Protein 1XTM (pdb70)

Foldseek 3Di:
DQWALKWFKAWQVGDTFFIWTWHCDPDDAIKIWTKGAQADAQAFKFKWKAQAQDQDHNFRCVSPAGAALPPFAPFPPAPSDHGLGGFGTFGHHNRRIGTDMGGSNQADCDAPDSRHQAYQRHIKMWIANHHQCRHDPHRSPNHTTTMIIGRHD/DWALKWFKAFQVRDTFWIWTWDCDPDHAIKIWTKGAPADAQAWWFKWKAQALDADHRFRVVDDHGQALPPFAFFPPAPRDDRLTGFATFGHHNGRIGTDMTGSNQADCDPPDSSRCEDPRHIKMWIARHHACRYDPHTSPRHTTTMMIGGYD

Organism: Bacillus subtilis (strain 168) (NCBI:txid224308)

Radius of gyration: 32.2 Å; Cα contacts (8 Å, |Δi|>4): 875; chains: 2; bounding box: 36×89×56 Å

B-factor: mean 26.6, std 10.41, range [7.82, 61.58]

InterPro domains:
  IPR001424 Superoxide dismutase, copper/zinc binding domain [PF00080] (56-188)
  IPR001424 Superoxide dismutase, copper/zinc binding domain [cd00305] (47-191)
  IPR0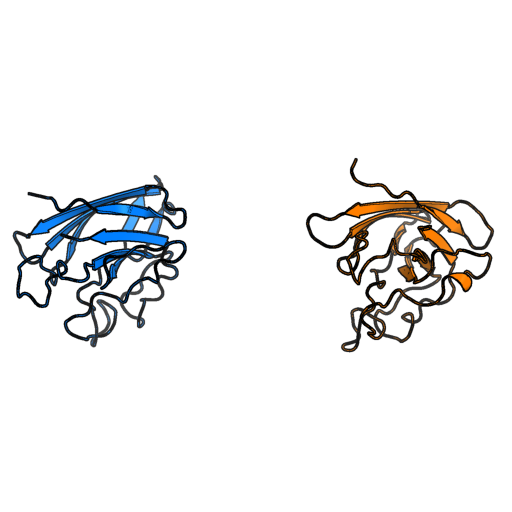24134 Superoxide dismutase (Cu/Zn) / superoxide dismutase copper chaperone [PTHR10003] (21-195)
  IPR036423 Superoxide dismutase-like, copper/zinc binding domain superfamily [G3DSA:2.60.40.200] (40-196)
  IPR036423 Superoxide dismutase-like, copper/zinc binding domain superfamily [SSF49329] (44-188)

Secondary structure (DSSP, 8-state):
--EEEEEEEETT--EEEEEEEEE-SSSSEEEEEEE-S--TT-EE-EEEESS----TTT--SS--B--TT---S-TT-TT---TTB-PPEEP-TTS-EEEEEEETT-B-STT-SSBSSSSS-EEEEEESS---S-STTTTT--SEEEEEEE--/---EEEEEEEETT--EEEEEEEEE-SSSSEEEEEEE-S--TT-EE-EEEESS----TTT-GGG-SB--TT-PBS-TT-TTB--TTB-PPEE--TTS-EEEEEEETT-B--TT-TTBSSSTT-EEEEEESS---SSSTTTTT--SEEEEEEE--

CATH classification: 2.60.40.200

Nearest PDB structures (foldseek):
  1xtm-assembly1_B  TM=1.007E+00  e=3.757E-33  Bacillus subtilis
  1xtl-assembly4_B  TM=9.986E-01  e=8.024E-29  Bacillus subtilis
  1s4i-assembly6_C  TM=9.996E-01  e=5.306E-27  Bacillus subtilis
  8imd-assembly1_B  TM=9.485E-01  e=3.158E-16  Paenibacillus lautus NBRC 15380
  7b4p-assembly1_AAA  TM=8.862E-01  e=4.287E-12  Bacteroidetes bacterium GWA2_30_7

Structure (mmCIF, N/CA/C/O backbone):
data_1XTM
#
_entry.id   1XTM
#
_cell.length_a   52.462
_cell.length_b   104.350
_cell.length_c   58.756
_cell.angle_alpha   90.00
_cell.angle_beta   90.00
_cell.angle_gamma   90.00
#
_symmetry.space_group_name_H-M   'P 21 21 2'
#
loop_
_entity.id
_entity.type
_entity.pdbx_description
1 polymer 'Hypothetical superoxide dismutase-like protein yojM'
2 non-polymer 'COPPER (II) ION'
3 non-polymer 'ZINC ION'
4 water water
#
loop_
_atom_site.group_PDB
_atom_site.id
_atom_site.type_symbol
_atom_site.label_atom_id
_atom_site.label_alt_id
_atom_site.label_comp_id
_atom_site.label_asym_id
_atom_site.label_entity_id
_atom_site.label_seq_id
_atom_site.pdbx_PDB_ins_code
_atom_site.Cartn_x
_atom_site.Cartn_y
_atom_site.Cartn_z
_atom_site.occupancy
_atom_site.B_iso_or_equiv
_atom_site.auth_seq_id
_atom_site.auth_comp_id
_atom_site.auth_asym_id
_atom_site.auth_atom_id
_atom_site.pdbx_PDB_model_num
ATOM 1 N N . SER A 1 18 ? 0.890 37.439 49.068 1.00 36.59 39 SER B N 1
ATOM 2 C CA . SER A 1 18 ? 2.312 37.711 48.687 1.00 35.61 39 SER B CA 1
ATOM 3 C C . SER A 1 18 ? 2.448 38.958 47.809 1.00 34.82 39 SER B C 1
ATOM 4 O O . SER A 1 18 ? 3.301 39.814 48.067 1.00 35.95 39 SER B O 1
ATOM 7 N N . ALA A 1 19 ? 1.604 39.054 46.780 1.00 33.08 40 ALA B N 1
ATOM 8 C CA . ALA A 1 19 ? 1.656 40.145 45.789 1.00 30.67 40 ALA B CA 1
ATOM 9 C C . ALA A 1 19 ? 2.493 39.797 44.553 1.00 28.39 40 ALA B C 1
ATOM 10 O O . ALA A 1 19 ? 2.342 40.457 43.533 1.00 27.75 40 ALA B O 1
ATOM 12 N N . PHE A 1 20 ? 3.366 38.785 44.650 1.00 26.06 41 PHE B N 1
ATOM 13 C CA . PHE A 1 20 ? 3.792 38.054 43.436 1.00 23.80 41 PHE B CA 1
ATOM 14 C C . PHE A 1 20 ? 2.660 37.122 43.054 1.00 22.87 41 PHE B C 1
ATOM 15 O O . PHE A 1 20 ? 2.048 36.467 43.920 1.00 23.64 41 PHE B O 1
ATOM 23 N N . GLY A 1 21 ? 2.368 37.095 41.763 1.00 21.94 42 GLY B N 1
ATOM 24 C CA . GLY A 1 21 ? 1.356 36.231 41.211 1.00 20.87 42 GLY B CA 1
ATOM 25 C C . GLY A 1 21 ? 1.667 35.917 39.761 1.00 19.56 42 GLY B C 1
ATOM 26 O O . GLY A 1 21 ? 2.841 35.952 39.319 1.00 18.92 42 GLY B O 1
ATOM 27 N N . HIS A 1 22 ? 0.613 35.607 39.022 1.00 19.09 43 HIS B N 1
ATOM 28 C CA . HIS A 1 22 ? 0.726 35.279 37.603 1.00 19.67 43 HIS B CA 1
ATOM 29 C C . HIS A 1 22 ? 1.784 34.189 37.338 1.00 19.03 43 HIS B C 1
ATOM 30 O O . HIS A 1 22 ? 2.655 34.353 36.484 1.00 19.32 43 HIS B O 1
ATOM 37 N N . HIS A 1 23 ? 1.697 33.104 38.116 1.00 18.75 44 HIS B N 1
ATOM 38 C CA . HIS A 1 23 ? 2.652 31.994 38.058 1.00 17.15 44 HIS B CA 1
ATOM 39 C C . HIS A 1 23 ? 2.736 31.416 36.642 1.00 16.74 44 HIS B C 1
ATOM 40 O O . HIS A 1 23 ? 1.712 31.207 35.971 1.00 17.37 44 HIS B O 1
ATOM 47 N N . VAL A 1 24 ? 3.949 31.200 36.219 1.00 15.00 45 VAL B N 1
ATOM 48 C CA . VAL A 1 24 ? 4.313 30.693 34.901 1.00 15.00 45 VAL B CA 1
ATOM 49 C C . VAL A 1 24 ? 5.274 29.515 35.015 1.00 15.00 45 VAL B C 1
ATOM 50 O O . VAL A 1 24 ? 6.320 29.725 35.598 1.00 12.54 45 VAL B O 1
ATOM 54 N N . GLN A 1 25 ? 4.842 28.369 34.618 1.00 12.62 46 GLN B N 1
ATOM 55 C CA . GLN A 1 25 ? 5.751 27.232 34.626 1.00 13.27 46 GLN B CA 1
ATOM 56 C C . GLN A 1 25 ? 6.795 27.275 33.469 1.00 11.37 46 GLN B C 1
ATOM 57 O O . GLN A 1 25 ? 6.456 27.475 32.274 1.00 12.27 46 GLN B O 1
ATOM 63 N N . LEU A 1 26 ? 8.050 26.973 33.818 1.00 12.24 47 LEU B N 1
ATOM 64 C CA . LEU A 1 26 ? 9.154 26.944 32.859 1.00 11.67 47 LEU B CA 1
ATOM 65 C C . LEU A 1 26 ? 9.389 25.533 32.344 1.00 13.13 47 LEU B C 1
ATOM 66 O O . LEU A 1 26 ? 9.405 24.639 33.125 1.00 13.85 47 LEU B O 1
ATOM 71 N N . VAL A 1 27 ? 9.610 25.381 31.050 1.00 12.84 48 VAL B N 1
ATOM 72 C CA . VAL A 1 27 ? 9.887 24.042 30.500 1.00 15.07 48 VAL B CA 1
ATOM 73 C C . VAL A 1 27 ? 11.075 24.098 29.524 1.00 14.34 48 VAL B C 1
ATOM 74 O O . VAL A 1 27 ? 11.264 25.087 28.841 1.00 13.67 48 VAL B O 1
ATOM 78 N N . ASN A 1 28 ? 11.897 23.043 29.505 1.00 13.62 49 ASN B N 1
ATOM 79 C CA . ASN A 1 28 ? 13.010 22.989 28.567 1.00 14.27 49 ASN B CA 1
ATOM 80 C C . ASN A 1 28 ? 12.635 22.383 27.182 1.00 14.13 49 ASN B C 1
ATOM 81 O O . ASN A 1 28 ? 11.457 22.090 26.950 1.00 15.64 49 ASN B O 1
ATOM 86 N N . ARG A 1 29 ? 13.608 22.209 26.279 1.00 14.06 50 ARG B N 1
ATOM 87 C CA . ARG A 1 29 ? 13.326 21.857 24.894 1.00 15.06 50 ARG B CA 1
ATOM 88 C C . ARG A 1 29 ? 12.807 20.389 24.855 1.00 16.68 50 ARG B C 1
ATOM 89 O O . ARG A 1 29 ? 12.139 19.980 23.898 1.00 17.54 50 ARG B O 1
ATOM 97 N N . GLU A 1 30 ? 13.144 19.655 25.909 1.00 18.88 51 GLU B N 1
ATOM 98 C CA . GLU A 1 30 ? 12.787 18.241 26.015 1.00 20.43 51 GLU B CA 1
ATOM 99 C C . GLU A 1 30 ? 11.432 18.039 26.682 1.00 21.04 51 GLU B C 1
ATOM 100 O O . GLU A 1 30 ? 10.972 16.895 26.809 1.00 21.37 51 GLU B O 1
ATOM 106 N N . GLY A 1 31 ? 10.801 19.139 27.120 1.00 19.66 52 GLY B N 1
ATOM 107 C CA . GLY A 1 31 ? 9.563 19.111 27.891 1.00 20.69 52 GLY B CA 1
ATOM 108 C C . GLY A 1 31 ? 9.650 18.877 29.395 1.00 19.99 52 GLY B C 1
ATOM 109 O O . GLY A 1 31 ? 8.630 18.643 30.054 1.00 22.19 52 GLY B O 1
ATOM 110 N N . LYS A 1 32 ? 10.850 18.910 29.950 1.00 20.25 53 LYS B N 1
ATOM 111 C CA . LYS A 1 32 ? 11.027 18.782 31.386 1.00 20.10 53 LYS B CA 1
ATOM 112 C C . LYS A 1 32 ? 10.595 20.089 32.077 1.00 19.81 53 LYS B C 1
ATOM 113 O O . LYS A 1 32 ? 10.973 21.177 31.643 1.00 19.62 53 LYS B O 1
ATOM 119 N N . ALA A 1 33 ? 9.823 19.963 33.148 1.00 19.16 54 ALA B N 1
ATOM 120 C CA . ALA A 1 33 ? 9.560 21.081 34.074 1.00 18.62 54 ALA B CA 1
ATOM 121 C C . ALA A 1 33 ? 10.831 21.531 34.835 1.00 18.42 54 ALA B C 1
ATOM 122 O O . ALA A 1 33 ? 11.492 20.745 35.540 1.00 17.45 54 ALA B O 1
ATOM 124 N N . VAL A 1 34 ? 11.187 22.814 34.697 1.00 17.20 55 VAL B N 1
ATOM 125 C CA . VAL A 1 34 ? 12.487 23.311 35.221 1.00 16.41 55 VAL B CA 1
ATOM 126 C C . VAL A 1 34 ? 12.389 24.603 36.061 1.00 15.32 55 VAL B C 1
ATOM 127 O O . VAL A 1 34 ? 13.351 25.376 36.113 1.00 15.34 55 VAL B O 1
ATOM 131 N N . GLY A 1 35 ? 11.231 24.810 36.700 1.00 14.15 56 GLY B N 1
ATOM 132 C CA . GLY A 1 35 ? 11.013 25.896 37.626 1.00 13.29 56 GLY B CA 1
ATOM 133 C C . GLY A 1 35 ? 9.851 26.795 37.198 1.00 12.73 56 GLY B C 1
ATOM 134 O O . GLY A 1 35 ? 8.991 26.360 36.384 1.00 13.79 56 GLY B O 1
ATOM 135 N N . PHE A 1 36 ? 9.889 28.049 37.669 1.00 12.54 57 PHE B N 1
ATOM 136 C CA . PHE A 1 36 ? 8.760 28.947 37.485 1.00 11.45 57 PHE B CA 1
ATOM 137 C C . PHE A 1 36 ? 9.214 30.367 37.503 1.00 11.09 57 PHE B C 1
ATOM 138 O O . PHE A 1 36 ? 10.319 30.700 37.949 1.00 12.46 57 PHE B O 1
ATOM 146 N N . ILE A 1 37 ? 8.278 31.186 37.062 1.00 10.52 58 ILE B N 1
ATOM 147 C CA . ILE A 1 37 ? 8.375 32.642 37.207 1.00 11.51 58 ILE B CA 1
ATOM 148 C C . ILE A 1 37 ? 7.099 33.149 37.924 1.00 12.05 58 ILE B C 1
ATOM 149 O O . ILE A 1 37 ? 6.000 32.611 37.709 1.00 13.81 58 ILE B O 1
ATOM 154 N N . GLU A 1 38 ? 7.230 34.170 38.786 1.00 12.78 59 GLU B N 1
ATOM 155 C CA . GLU A 1 38 ? 6.033 34.882 39.279 1.00 13.48 59 GLU B CA 1
ATOM 156 C C . GLU A 1 38 ? 6.306 36.348 39.121 1.00 13.91 59 GLU B C 1
ATOM 157 O O . GLU A 1 38 ? 7.463 36.707 39.005 1.00 14.27 59 GLU B O 1
ATOM 163 N N . ILE A 1 39 ? 5.252 37.163 39.120 1.00 15.81 60 ILE B N 1
ATOM 164 C CA . ILE A 1 39 ? 5.364 38.583 38.741 1.00 17.43 60 ILE B CA 1
ATOM 165 C C . ILE A 1 39 ? 4.670 39.523 39.725 1.00 18.91 60 ILE B C 1
ATOM 166 O O . ILE A 1 39 ? 3.562 39.242 40.185 1.00 19.47 60 ILE B O 1
ATOM 171 N N . LYS A 1 40 ? 5.325 40.640 40.004 1.00 20.48 61 LYS B N 1
ATOM 172 C CA . LYS A 1 40 ? 4.747 41.685 40.873 1.00 22.95 61 LYS B CA 1
ATOM 173 C C . LYS A 1 40 ? 4.670 43.053 40.195 1.00 24.81 61 LYS B C 1
ATOM 174 O O . LYS A 1 40 ? 5.588 43.452 39.470 1.00 22.89 61 LYS B O 1
ATOM 180 N N . GLU A 1 41 ? 3.554 43.750 40.421 1.00 27.17 62 GLU B N 1
ATOM 181 C CA . GLU A 1 41 ? 3.388 45.128 39.960 1.00 30.84 62 GLU B CA 1
ATOM 182 C C . GLU A 1 41 ? 4.183 46.026 40.900 1.00 32.60 62 GLU B C 1
ATOM 183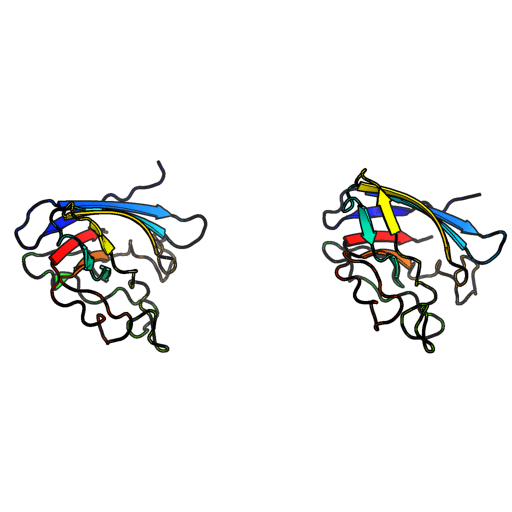 O O . GLU A 1 41 ? 3.812 46.200 42.069 1.00 33.55 62 GLU B O 1
ATOM 189 N N . SER A 1 42 ? 5.297 46.543 40.377 1.00 35.01 63 SER B N 1
ATOM 190 C CA . SER A 1 42 ? 6.356 47.203 41.147 1.00 37.22 63 SER B CA 1
ATOM 191 C C . SER A 1 42 ? 5.924 48.606 41.545 1.00 38.67 63 SER B C 1
ATOM 192 O O . SER A 1 42 ? 5.292 49.317 40.748 1.00 39.39 63 SER B O 1
ATOM 195 N N . ASP A 1 43 ? 6.265 49.002 42.771 1.00 40.03 64 ASP B N 1
ATOM 196 C CA . ASP A 1 43 ? 5.935 50.345 43.264 1.00 41.19 64 ASP B CA 1
ATOM 197 C C . ASP A 1 43 ? 7.180 51.086 43.764 1.00 41.11 64 ASP B C 1
ATOM 198 O O . ASP A 1 43 ? 7.308 51.314 44.971 1.00 41.76 64 ASP B O 1
ATOM 203 N N . ASP A 1 44 ? 8.083 51.503 42.872 1.00 40.80 65 ASP B N 1
ATOM 204 C CA . ASP A 1 44 ? 7.920 51.486 41.409 1.00 40.01 65 ASP B CA 1
ATOM 205 C C . ASP A 1 44 ? 9.281 51.214 40.734 1.00 38.66 65 ASP B C 1
ATOM 206 O O . ASP A 1 44 ? 10.290 51.095 41.436 1.00 39.18 65 ASP B O 1
ATOM 211 N N . GLU A 1 45 ? 9.339 51.059 39.404 1.00 36.56 66 GLU B N 1
ATOM 212 C CA . GLU A 1 45 ? 8.180 50.877 38.526 1.00 34.56 66 GLU B CA 1
ATOM 213 C C . GLU A 1 45 ? 8.414 49.705 37.552 1.00 32.07 66 GLU B C 1
ATOM 214 O O . GLU A 1 45 ? 9.457 49.034 37.599 1.00 31.70 66 GLU B O 1
ATOM 220 N N . GLY A 1 46 ? 7.455 49.508 36.653 1.00 29.43 67 GLY B N 1
ATOM 221 C CA . GLY A 1 46 ? 7.401 48.318 35.831 1.00 26.30 67 GLY B CA 1
ATOM 222 C C . GLY A 1 46 ? 7.048 47.132 36.710 1.00 24.14 67 GLY B C 1
ATOM 223 O O . GLY A 1 46 ? 6.281 47.257 37.680 1.00 23.93 67 GLY B O 1
ATOM 224 N N . LEU A 1 47 ? 7.643 45.983 36.387 1.00 20.69 68 LEU B N 1
ATOM 225 C CA . LEU A 1 47 ? 7.333 44.723 37.059 1.00 19.75 68 LEU B CA 1
ATOM 226 C C . LEU A 1 47 ? 8.578 44.128 37.688 1.00 19.55 68 LEU B C 1
ATOM 227 O O . LEU A 1 47 ? 9.676 44.258 37.138 1.00 19.19 68 LEU B O 1
ATOM 232 N N . ASP A 1 48 ? 8.408 43.457 38.823 1.00 17.79 69 ASP B N 1
ATOM 233 C CA . ASP A 1 48 ? 9.486 42.614 39.340 1.00 17.73 69 ASP B CA 1
ATOM 234 C C . ASP A 1 48 ? 9.217 41.158 38.985 1.00 16.49 69 ASP B C 1
ATOM 235 O O . ASP A 1 48 ? 8.098 40.688 39.168 1.00 17.08 69 ASP B O 1
ATOM 240 N N . ILE A 1 49 ? 10.263 40.475 38.505 1.00 16.56 70 ILE B N 1
ATOM 241 C CA . ILE A 1 49 ? 10.153 39.097 38.023 1.00 15.99 70 ILE B CA 1
ATOM 242 C C . ILE A 1 49 ? 10.942 38.188 38.984 1.00 15.76 70 ILE B C 1
ATOM 243 O O . ILE A 1 49 ? 12.152 38.333 39.170 1.00 15.39 70 ILE B O 1
ATOM 248 N N . HIS A 1 50 ? 10.227 37.291 39.642 1.00 14.55 71 HIS B N 1
ATOM 249 C CA . HIS A 1 50 ? 10.893 36.297 40.473 1.00 14.27 71 HIS B CA 1
ATOM 250 C C . HIS A 1 50 ? 11.108 35.055 39.614 1.00 14.02 71 HIS B C 1
ATOM 251 O O . HIS A 1 50 ? 10.130 34.449 39.161 1.00 14.86 71 HIS B O 1
ATOM 258 N N . ILE A 1 51 ? 12.378 34.696 39.360 1.00 14.22 72 ILE B N 1
ATOM 259 C CA . ILE A 1 51 ? 12.655 33.523 38.521 1.00 14.48 72 ILE B CA 1
ATOM 260 C C . ILE A 1 51 ? 13.394 32.498 39.351 1.00 13.20 72 ILE B C 1
ATOM 261 O O . ILE A 1 51 ? 14.436 32.788 39.950 1.00 14.16 72 ILE B O 1
ATOM 266 N N . SER A 1 52 ? 12.824 31.291 39.423 1.00 12.99 73 SER B N 1
ATOM 267 C CA . SER A 1 52 ? 13.503 30.233 40.161 1.00 14.33 73 SER B CA 1
ATOM 268 C C . SER A 1 52 ? 13.555 29.001 39.270 1.00 14.45 73 SER B C 1
ATOM 269 O O . SER A 1 52 ? 12.561 28.288 39.113 1.00 15.03 73 SER B O 1
ATOM 272 N N . ALA A 1 53 ? 14.718 28.774 38.667 1.00 15.34 74 ALA B N 1
ATOM 273 C CA . ALA A 1 53 ? 14.888 27.748 37.643 1.00 15.45 74 ALA B CA 1
ATOM 274 C C . ALA A 1 53 ? 16.009 26.836 38.057 1.00 16.53 74 ALA B C 1
ATOM 275 O O . ALA A 1 53 ? 16.791 27.160 38.955 1.00 15.61 74 ALA B O 1
ATOM 277 N N . ASN A 1 54 ? 16.069 25.730 37.336 1.00 16.60 75 ASN B N 1
ATOM 278 C CA . ASN A 1 54 ? 17.038 24.653 37.530 1.00 17.15 75 ASN B CA 1
ATOM 279 C C . ASN A 1 54 ? 17.433 23.985 36.213 1.00 17.35 75 ASN B C 1
ATOM 280 O O . ASN A 1 54 ? 16.906 24.300 35.132 1.00 16.18 75 ASN B O 1
ATOM 285 N N . SER A 1 55 ? 18.410 23.057 36.293 1.00 17.89 76 SER B N 1
ATOM 286 C CA . SER A 1 55 ? 18.849 22.307 35.108 1.00 18.58 76 SER B CA 1
ATOM 287 C C . SER A 1 55 ? 19.430 23.208 34.013 1.00 16.93 76 SER B C 1
ATOM 288 O O . SER A 1 55 ? 19.223 22.965 32.803 1.00 19.01 76 SER B O 1
ATOM 291 N N . LEU A 1 56 ? 20.091 24.279 34.467 1.00 17.01 77 LEU B N 1
ATOM 292 C CA . LEU A 1 56 ? 20.805 25.199 33.590 1.00 16.02 77 LEU B CA 1
ATOM 293 C C . LEU A 1 56 ? 22.299 25.031 33.729 1.00 16.75 77 LEU B C 1
ATOM 294 O O . LEU A 1 56 ? 22.779 24.383 34.671 1.00 18.66 77 LEU B O 1
ATOM 299 N N . ARG A 1 57 ? 23.010 25.627 32.773 1.00 15.87 78 ARG B N 1
ATOM 300 C CA . ARG A 1 57 ? 24.431 25.431 32.625 1.00 15.62 78 ARG B CA 1
ATOM 301 C C . ARG A 1 57 ? 25.164 26.105 33.774 1.00 16.13 78 ARG B C 1
ATOM 302 O O . ARG A 1 57 ? 25.159 27.363 33.877 1.00 14.32 78 ARG B O 1
ATOM 310 N N . PRO A 1 58 ? 25.795 25.318 34.653 1.00 16.36 79 PRO B N 1
ATOM 311 C CA . PRO A 1 58 ? 26.422 25.885 35.852 1.00 16.25 79 PRO B CA 1
ATOM 312 C C . PRO A 1 58 ? 27.454 26.994 35.540 1.00 17.76 79 PRO B C 1
ATOM 313 O O . PRO A 1 58 ? 28.290 26.833 34.653 1.00 18.39 79 PRO B O 1
ATOM 317 N N . GLY A 1 59 ? 27.337 28.107 36.249 1.00 18.80 80 GLY B N 1
ATOM 318 C CA . GLY A 1 59 ? 28.286 29.217 36.131 1.00 19.72 80 GLY B CA 1
ATOM 319 C C . GLY A 1 59 ? 28.186 30.038 34.852 1.00 19.61 80 GLY B C 1
ATOM 320 O O . GLY A 1 59 ? 29.036 30.910 34.623 1.00 21.63 80 GLY B O 1
ATOM 321 N N . ALA A 1 60 ? 27.190 29.753 34.004 1.00 18.42 81 ALA B N 1
ATOM 322 C CA . ALA A 1 60 ? 26.988 30.484 32.729 1.00 16.17 81 ALA B CA 1
ATOM 323 C C . ALA A 1 60 ? 26.220 31.802 32.963 1.00 15.55 81 ALA B C 1
ATOM 324 O O . ALA A 1 60 ? 25.441 31.890 33.921 1.00 15.21 81 ALA B O 1
ATOM 326 N N . SER A 1 61 ? 26.460 32.770 32.065 1.00 15.40 82 SER B N 1
ATOM 327 C CA . SER A 1 61 ? 25.581 33.927 31.859 1.00 14.46 82 SER B CA 1
ATOM 328 C C . SER A 1 61 ? 24.705 33.632 30.665 1.00 13.12 82 SER B C 1
ATOM 329 O O . SER A 1 61 ? 25.200 33.402 29.533 1.00 13.39 82 SER B O 1
ATOM 332 N N . LEU A 1 62 ? 23.393 33.660 30.907 1.00 12.18 83 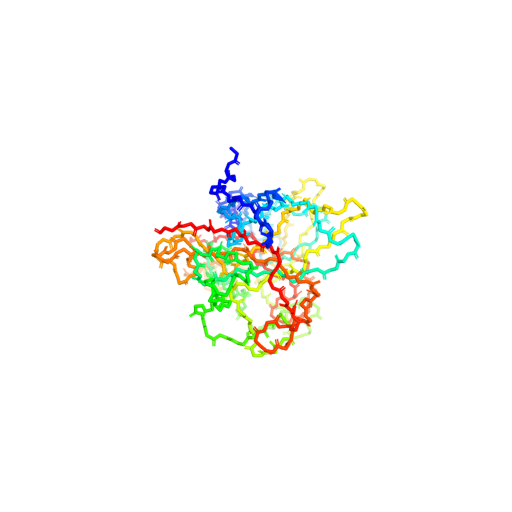LEU B N 1
ATOM 333 C CA . LEU A 1 62 ? 22.416 33.254 29.908 1.00 11.58 83 LEU B CA 1
ATOM 334 C C . LEU A 1 62 ? 21.438 34.363 29.520 1.00 9.16 83 LEU B C 1
ATOM 335 O O . LEU A 1 62 ? 20.831 35.002 30.382 1.00 10.80 83 LEU B O 1
ATOM 340 N N . GLY A 1 63 ? 21.263 34.524 28.214 1.00 10.26 84 GLY B N 1
ATOM 341 C CA . GLY A 1 63 ? 20.332 35.505 27.673 1.00 11.76 84 GLY B CA 1
ATOM 342 C C . GLY A 1 63 ? 18.921 35.257 28.168 1.00 11.61 84 GLY B C 1
ATOM 343 O O . GLY A 1 63 ? 18.452 34.110 28.278 1.00 10.33 84 GLY B O 1
ATOM 344 N N . PHE A 1 64 ? 18.198 36.338 28.408 1.00 11.15 85 PHE B N 1
ATOM 345 C CA . PHE A 1 64 ? 16.918 36.254 29.053 1.00 9.82 85 PHE B CA 1
ATOM 346 C C . PHE A 1 64 ? 16.046 37.410 28.577 1.00 9.85 85 PHE B C 1
ATOM 347 O O . PHE A 1 64 ? 16.400 38.582 28.787 1.00 11.38 85 PHE B O 1
ATOM 355 N N . HIS A 1 65 ? 14.916 37.073 27.963 1.00 8.88 86 HIS B N 1
ATOM 356 C CA . HIS A 1 65 ? 14.066 38.074 27.280 1.00 9.40 86 HIS B CA 1
ATOM 357 C C . HIS A 1 65 ? 12.623 37.737 27.390 1.00 9.20 86 HIS B C 1
ATOM 358 O O . HIS A 1 65 ? 12.238 36.520 27.371 1.00 10.04 86 HIS B O 1
ATOM 365 N N . ILE A 1 66 ? 11.796 38.779 27.411 1.00 9.20 87 ILE B N 1
ATOM 366 C CA . ILE A 1 66 ? 10.372 38.598 27.226 1.00 9.96 87 ILE B CA 1
ATOM 367 C C . ILE A 1 66 ? 10.091 38.688 25.735 1.00 11.58 87 ILE B C 1
ATOM 368 O O . ILE A 1 66 ? 10.438 39.690 25.051 1.00 12.87 87 ILE B O 1
ATOM 373 N N . HIS A 1 67 ? 9.495 37.617 25.211 1.00 11.22 88 HIS B N 1
ATOM 374 C CA . HIS A 1 67 ? 9.129 37.553 23.786 1.00 11.13 88 HIS B CA 1
ATOM 375 C C . HIS A 1 67 ? 7.625 37.888 23.594 1.00 11.55 88 HIS B C 1
ATOM 376 O O . HIS A 1 67 ? 6.821 37.809 24.539 1.00 12.07 88 HIS B O 1
ATOM 383 N N . GLU A 1 68 ? 7.248 38.167 22.347 1.00 12.19 89 GLU B N 1
ATOM 384 C CA . GLU A 1 68 ? 6.008 38.865 22.057 1.00 15.36 89 GLU B CA 1
ATOM 385 C C . GLU A 1 68 ? 4.719 38.044 22.175 1.00 15.63 89 GLU B C 1
ATOM 386 O O . GLU A 1 68 ? 3.623 38.606 22.207 1.00 17.07 89 GLU B O 1
ATOM 392 N N . LYS A 1 69 ? 4.843 36.714 22.243 1.00 16.24 90 LYS B N 1
ATOM 393 C CA . LYS A 1 69 ? 3.648 35.860 22.134 1.00 16.57 90 LYS B CA 1
ATOM 394 C C . LYS A 1 69 ? 3.795 34.735 23.130 1.00 14.60 90 LYS B C 1
ATOM 395 O O . LYS A 1 69 ? 4.859 34.094 23.176 1.00 14.53 90 LYS B O 1
ATOM 401 N N . GLY A 1 70 ? 2.713 34.523 23.893 1.00 15.96 91 GLY B N 1
ATOM 402 C CA . GLY A 1 70 ? 2.638 33.505 24.936 1.00 14.00 91 GLY B CA 1
ATOM 403 C C . GLY A 1 70 ? 2.459 32.121 24.345 1.00 14.17 91 GLY B C 1
ATOM 404 O O . GLY A 1 70 ? 1.355 31.560 24.403 1.00 15.33 91 GLY B O 1
ATOM 405 N N . SER A 1 71 ? 3.523 31.602 23.734 1.00 14.73 92 SER B N 1
ATOM 406 C CA . SER A 1 71 ? 3.460 30.308 23.030 1.00 13.49 92 SER B CA 1
ATOM 407 C C . SER A 1 71 ? 4.815 29.629 23.117 1.00 13.63 92 SER B C 1
ATOM 408 O O . SER A 1 71 ? 5.801 30.145 22.580 1.00 12.80 92 SER B O 1
ATOM 411 N N . CYS A 1 72 ? 4.851 28.447 23.742 1.00 12.62 93 CYS B N 1
ATOM 412 C CA . CYS A 1 72 ? 6.091 27.723 23.972 1.00 13.13 93 CYS B CA 1
ATOM 413 C C . CYS A 1 72 ? 6.045 26.313 23.389 1.00 15.04 93 CYS B C 1
ATOM 414 O O . CYS A 1 72 ? 5.919 25.325 24.154 1.00 15.63 93 CYS B O 1
ATOM 417 N N . VAL A 1 73 ? 6.146 26.245 22.069 1.00 14.64 94 VAL B N 1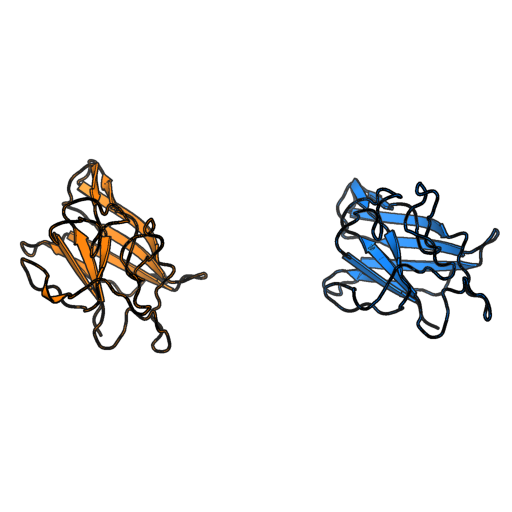
ATOM 418 C CA . VAL A 1 73 ? 6.091 24.954 21.345 1.00 16.29 94 VAL B CA 1
ATOM 419 C C . VAL A 1 73 ? 7.474 24.361 21.212 1.00 17.23 94 VAL B C 1
ATOM 420 O O . VAL A 1 73 ? 8.383 24.954 20.602 1.00 16.65 94 VAL B O 1
ATOM 424 N N . ARG A 1 74 ? 7.651 23.193 21.833 1.00 18.11 95 ARG B N 1
ATOM 425 C CA . ARG A 1 74 ? 8.925 22.456 21.790 1.00 19.33 95 ARG B CA 1
ATOM 426 C C . ARG A 1 74 ? 9.216 21.881 20.399 1.00 19.44 95 ARG B C 1
ATOM 427 O O . ARG A 1 74 ? 8.285 21.724 19.592 1.00 19.75 95 ARG B O 1
ATOM 435 N N . PRO A 1 75 ? 10.493 21.602 20.099 1.00 19.49 96 PRO B N 1
ATOM 436 C CA . PRO A 1 75 ? 11.634 21.909 20.966 1.00 18.92 96 PRO B CA 1
ATOM 437 C C . PRO A 1 75 ? 12.288 23.299 20.741 1.00 17.77 96 PRO B C 1
ATOM 438 O O . PRO A 1 75 ? 13.124 23.666 21.531 1.00 16.73 96 PRO B O 1
ATOM 442 N N . ASP A 1 76 ? 11.891 24.049 19.718 1.00 18.28 97 ASP B N 1
ATOM 443 C CA . ASP A 1 76 ? 12.643 25.246 19.268 1.00 17.95 97 ASP B CA 1
ATOM 444 C C . ASP A 1 76 ? 12.143 26.577 19.830 1.00 18.04 97 ASP B C 1
ATOM 445 O O . ASP A 1 76 ? 12.887 27.575 19.817 1.00 17.31 97 ASP B O 1
ATOM 450 N N . PHE A 1 77 ? 10.892 26.593 20.282 1.00 15.31 98 PHE B N 1
ATOM 451 C CA . PHE A 1 77 ? 10.240 27.822 20.789 1.00 14.78 98 PHE B CA 1
ATOM 452 C C . PHE A 1 77 ? 10.201 29.012 19.811 1.00 15.09 98 PHE B C 1
ATOM 453 O O . PHE A 1 77 ? 10.023 30.177 20.223 1.00 14.64 98 PHE B O 1
ATOM 461 N N . GLU A 1 78 ? 10.233 28.782 18.481 1.00 15.00 99 GLU B N 1
ATOM 462 C CA . GLU A 1 78 ? 10.145 29.922 17.578 1.00 15.00 99 GLU B CA 1
ATOM 463 C C . GLU A 1 78 ? 8.735 30.501 17.562 1.00 15.00 99 GLU B C 1
ATOM 464 O O . GLU A 1 78 ? 8.514 31.719 17.219 1.00 18.67 99 GLU B O 1
ATOM 470 N N . SER A 1 79 ? 7.754 29.762 18.038 1.00 17.75 100 SER B N 1
ATOM 471 C CA . SER A 1 79 ? 6.377 30.144 18.174 1.00 17.39 100 SER B CA 1
ATOM 472 C C . SER A 1 79 ? 6.038 31.303 19.089 1.00 16.70 100 SER B C 1
ATOM 473 O O . SER A 1 79 ? 5.042 32.011 18.881 1.00 17.98 100 SER B O 1
ATOM 476 N N . ALA A 1 80 ? 6.902 31.538 20.076 1.00 16.96 101 ALA B N 1
ATOM 477 C CA . ALA A 1 80 ? 7.098 32.851 20.675 1.00 15.95 101 ALA B CA 1
ATOM 478 C C . ALA A 1 80 ? 7.533 34.128 20.036 1.00 15.99 101 ALA B C 1
ATOM 479 O O . ALA A 1 80 ? 7.112 35.159 20.592 1.00 16.59 101 ALA B O 1
ATOM 481 N N . GLY A 1 81 ? 8.132 34.140 18.840 1.00 17.16 102 GLY B N 1
ATOM 482 C CA . GLY A 1 81 ? 7.968 35.251 17.856 1.00 16.20 102 GLY B CA 1
ATOM 483 C C . GLY A 1 81 ? 9.033 36.116 18.616 1.00 15.25 102 GLY B C 1
ATOM 484 O O . GLY A 1 81 ? 10.017 35.549 19.105 1.00 14.39 102 GLY B O 1
ATOM 485 N N . GLY A 1 82 ? 9.078 37.453 18.553 1.00 16.25 103 GLY B N 1
ATOM 486 C CA . GLY A 1 82 ? 10.329 38.171 18.340 1.00 15.86 103 GLY B CA 1
ATOM 487 C C . GLY A 1 82 ? 10.426 38.738 19.799 1.00 15.18 103 GLY B C 1
ATOM 488 O O . GLY A 1 82 ? 9.547 38.461 20.621 1.00 15.77 103 GLY B O 1
ATOM 489 N N . HIS A 1 83 ? 11.455 39.505 20.168 1.00 14.49 104 HIS B N 1
ATOM 490 C CA . HIS A 1 83 ? 11.495 40.155 21.493 1.00 14.74 104 HIS B CA 1
ATOM 491 C C . HIS A 1 83 ? 10.352 41.187 21.595 1.00 13.90 104 HIS B C 1
ATOM 492 O O . HIS A 1 83 ? 10.014 41.832 20.590 1.00 16.44 104 HIS B O 1
ATOM 499 N N . PHE A 1 84 ? 9.767 41.336 22.785 1.00 13.66 105 PHE B N 1
ATOM 500 C CA . PHE A 1 84 ? 8.619 42.227 23.004 1.00 13.63 105 PHE B CA 1
ATOM 501 C C . PHE A 1 84 ? 9.184 43.642 22.794 1.00 14.84 105 PHE B C 1
ATOM 502 O O . PHE A 1 84 ? 10.155 44.019 23.461 1.00 15.34 105 PHE B O 1
ATOM 510 N N . ASN A 1 85 ? 8.593 44.365 21.838 1.00 15.43 106 ASN B N 1
ATOM 511 C CA . ASN A 1 85 ? 9.178 45.641 21.319 1.00 16.06 106 ASN B CA 1
ATOM 512 C C . ASN A 1 85 ? 8.107 46.691 20.936 1.00 16.70 106 ASN B C 1
ATOM 513 O O . ASN A 1 85 ? 8.056 47.153 19.761 1.00 18.93 106 ASN B O 1
ATOM 518 N N . PRO A 1 86 ? 7.276 47.062 21.909 1.00 17.94 107 PRO B N 1
ATOM 519 C CA . PRO A 1 86 ? 6.138 47.958 21.665 1.00 18.55 107 PRO B CA 1
ATOM 520 C C . PRO A 1 86 ? 6.609 49.338 21.154 1.00 20.00 107 PRO B C 1
ATOM 521 O O . PRO A 1 86 ? 5.930 49.940 20.325 1.00 21.01 107 PRO B O 1
ATOM 525 N N . LEU A 1 87 ? 7.782 49.764 21.605 1.00 20.09 108 LEU B N 1
ATOM 526 C CA . LEU A 1 87 ? 8.357 51.073 21.232 1.00 20.88 108 LEU B CA 1
ATOM 527 C C . LEU A 1 87 ? 9.237 51.097 19.940 1.00 21.34 108 LEU B C 1
ATOM 528 O O . LEU A 1 87 ? 9.774 52.152 19.554 1.00 21.64 108 LEU B O 1
ATOM 533 N N . ASN A 1 88 ? 9.347 49.953 19.257 1.00 21.31 109 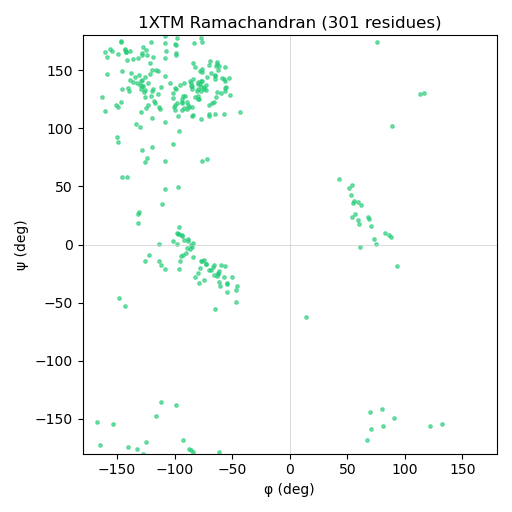ASN B N 1
ATOM 534 C CA . ASN A 1 88 ? 10.106 49.795 18.001 1.00 21.96 109 ASN B CA 1
ATOM 535 C C . ASN A 1 88 ? 11.575 50.258 18.060 1.00 21.82 109 ASN B C 1
ATOM 536 O O . ASN A 1 88 ? 12.028 51.058 17.210 1.00 21.95 109 ASN B O 1
ATOM 541 N N . LYS A 1 89 ? 12.313 49.765 19.068 1.00 20.70 110 LYS B N 1
ATOM 542 C CA . LYS A 1 89 ? 13.763 49.973 19.168 1.00 20.34 110 LYS B CA 1
ATOM 543 C C . LYS A 1 89 ? 14.574 48.752 18.671 1.00 20.00 110 LYS B C 1
ATOM 544 O O . LYS A 1 89 ? 13.991 47.701 18.326 1.00 19.49 110 LYS B O 1
ATOM 550 N N . GLU A 1 90 ? 15.898 48.922 18.590 1.00 17.68 111 GLU B N 1
ATOM 551 C CA . GLU A 1 90 ? 16.839 47.838 18.276 1.00 18.54 111 GLU B CA 1
ATOM 552 C C . GLU A 1 90 ? 17.141 47.080 19.552 1.00 16.15 111 GLU B C 1
ATOM 553 O O . GLU A 1 90 ? 16.710 47.481 20.642 1.00 16.45 111 GLU B O 1
ATOM 559 N N . HIS A 1 91 ? 17.872 45.969 19.433 1.00 17.71 112 HIS B N 1
ATOM 560 C CA . HIS A 1 91 ? 18.228 45.221 20.616 1.00 17.33 112 HIS B CA 1
ATOM 561 C C . HIS A 1 91 ? 19.380 45.837 21.433 1.00 16.34 112 HIS B C 1
ATOM 562 O O . HIS A 1 91 ? 20.358 46.310 20.871 1.00 18.10 112 HIS B O 1
ATOM 569 N N . GLY A 1 92 ? 19.277 45.782 22.762 1.00 16.72 113 GLY B N 1
ATOM 570 C CA . GLY A 1 92 ? 20.461 45.796 23.611 1.00 16.81 113 GLY B CA 1
ATOM 571 C C . GLY A 1 92 ? 20.679 47.023 24.494 1.00 17.32 113 GLY B C 1
ATOM 572 O O . GLY A 1 92 ? 20.627 48.163 24.004 1.00 18.09 113 GLY B O 1
ATOM 573 N N . PHE A 1 93 ? 20.930 46.783 25.782 1.00 18.19 114 PHE B N 1
ATOM 574 C CA . PHE A 1 93 ? 21.172 47.868 26.752 1.00 17.94 114 PHE B CA 1
ATOM 575 C C . PHE A 1 93 ? 22.338 48.753 26.336 1.00 18.62 114 PHE B C 1
ATOM 576 O O . PHE A 1 93 ? 22.336 49.934 26.707 1.00 20.23 114 PHE B O 1
ATOM 584 N N . ASN A 1 94 ? 23.296 48.200 25.597 1.00 18.52 115 ASN B N 1
ATOM 585 C CA . ASN A 1 94 ? 24.526 48.958 25.192 1.00 19.27 115 ASN B CA 1
ATOM 586 C C . ASN A 1 94 ? 24.512 49.491 23.742 1.00 19.74 115 ASN B C 1
ATOM 587 O O . ASN A 1 94 ? 25.496 50.082 23.267 1.00 20.15 115 ASN B O 1
ATOM 592 N N . ASN A 1 95 ? 23.393 49.276 23.054 1.00 18.79 116 ASN B N 1
ATOM 593 C CA . ASN A 1 95 ? 23.155 49.757 21.698 1.00 19.79 116 ASN B CA 1
ATOM 594 C C . ASN A 1 95 ? 22.483 51.114 21.832 1.00 19.36 116 ASN B C 1
ATOM 595 O O . ASN A 1 95 ? 21.414 51.210 22.387 1.00 19.58 116 ASN B O 1
ATOM 600 N N . PRO A 1 96 ? 23.115 52.190 21.352 1.00 20.66 117 PRO B N 1
ATOM 601 C CA . PRO A 1 96 ? 22.490 53.500 21.510 1.00 20.90 117 PRO B CA 1
ATOM 602 C C . PRO A 1 96 ? 21.134 53.598 20.810 1.00 21.54 117 PRO B C 1
ATOM 603 O O . PRO A 1 96 ? 20.312 54.428 21.222 1.00 22.10 117 PRO B O 1
ATOM 607 N N . MET A 1 97 ? 20.896 52.739 19.801 1.00 21.56 118 MET B N 1
ATOM 608 C CA . MET A 1 97 ? 19.582 52.584 19.144 1.00 22.50 118 MET B CA 1
ATOM 609 C C . MET A 1 97 ? 18.627 51.599 19.881 1.00 21.79 118 MET B C 1
ATOM 610 O O . MET A 1 97 ? 17.470 51.426 19.477 1.00 22.14 118 MET B O 1
ATOM 615 N N . GLY A 1 98 ? 19.118 50.995 20.964 1.00 21.52 119 GLY B N 1
ATOM 616 C CA . GLY A 1 98 ? 18.271 50.142 21.852 1.00 20.70 119 GLY B CA 1
ATOM 617 C C . GLY A 1 98 ? 17.332 50.857 22.822 1.00 20.19 119 GLY B C 1
ATOM 618 O O . GLY A 1 98 ? 17.306 52.087 22.896 1.00 20.62 119 GLY B O 1
ATOM 619 N N . HIS A 1 99 ? 16.529 50.113 23.585 1.00 19.14 120 HIS B N 1
ATOM 620 C CA . HIS A 1 99 ? 16.530 48.629 23.591 1.00 17.29 120 HIS B CA 1
ATOM 621 C C . HIS A 1 99 ? 15.097 48.145 23.655 1.00 16.11 120 HIS B C 1
ATOM 622 O O . HIS A 1 99 ? 14.180 48.882 23.955 1.00 16.34 120 HIS B O 1
ATOM 629 N N . HIS A 1 100 ? 14.895 46.869 23.385 1.00 13.66 121 HIS B N 1
ATOM 630 C CA . HIS A 1 100 ? 13.567 46.324 23.516 1.00 12.86 121 HIS B CA 1
ATOM 631 C C . HIS A 1 100 ? 13.045 46.336 24.932 1.00 11.58 121 HIS B C 1
ATOM 632 O O . HIS A 1 100 ? 13.782 46.056 25.881 1.00 12.87 121 HIS B O 1
ATOM 639 N N . ALA A 1 101 ? 11.752 46.610 25.024 1.00 13.19 122 ALA B N 1
ATOM 640 C CA . ALA A 1 101 ? 11.036 46.589 26.267 1.00 10.55 122 ALA B CA 1
ATOM 641 C C . ALA A 1 101 ? 11.221 45.202 26.977 1.00 11.90 122 ALA B C 1
ATOM 642 O O . ALA A 1 101 ? 11.337 45.109 28.213 1.00 12.97 122 ALA B O 1
ATOM 644 N N . GLY A 1 102 ? 11.340 44.196 26.140 1.00 11.28 123 GLY B N 1
ATOM 645 C CA . GLY A 1 102 ? 11.490 42.791 26.616 1.00 11.25 123 GLY B CA 1
ATOM 646 C C . GLY A 1 102 ? 12.925 42.403 26.968 1.00 13.37 123 GLY B C 1
ATOM 647 O O . GLY A 1 102 ? 13.193 41.234 27.366 1.00 12.93 123 GLY B O 1
ATOM 648 N N . ASP A 1 103 ? 13.877 43.334 26.851 1.00 10.52 124 ASP B N 1
ATOM 649 C CA . ASP A 1 103 ? 15.278 42.977 27.115 1.00 11.43 124 ASP B CA 1
ATOM 650 C C . ASP A 1 103 ? 15.513 42.959 28.589 1.00 12.76 124 ASP B C 1
ATOM 651 O O . ASP A 1 103 ? 15.237 43.959 29.264 1.00 15.19 124 ASP B O 1
ATOM 656 N N . LEU A 1 104 ? 16.027 41.832 29.094 1.00 12.10 125 LEU B N 1
ATOM 657 C CA . LEU A 1 104 ? 16.288 41.702 30.527 1.00 11.41 125 LEU B CA 1
ATOM 658 C C . LEU A 1 104 ? 17.764 41.336 30.771 1.00 11.63 125 LEU B C 1
ATOM 659 O O . LEU A 1 104 ? 18.419 40.922 29.822 1.00 11.51 125 LEU B O 1
ATOM 664 N N . PRO A 1 105 ? 18.301 41.500 31.990 1.00 11.26 126 PRO B N 1
ATOM 665 C CA . PRO A 1 105 ? 19.744 41.210 32.172 1.00 11.49 126 PRO B CA 1
ATOM 666 C C . PRO A 1 105 ? 19.936 39.704 32.069 1.00 11.77 126 PRO B C 1
ATOM 667 O O . PRO A 1 105 ? 18.977 38.962 32.349 1.00 12.84 126 PRO B O 1
ATOM 671 N N . ASN A 1 106 ? 21.138 39.282 31.692 1.00 12.67 127 ASN B N 1
ATOM 672 C CA . ASN A 1 106 ? 21.514 37.851 31.749 1.00 12.29 127 ASN B CA 1
ATOM 673 C C . ASN A 1 106 ? 21.258 37.253 33.131 1.00 13.79 127 ASN B C 1
ATOM 674 O O . ASN A 1 106 ? 21.462 37.932 34.159 1.00 12.86 127 ASN B O 1
ATOM 679 N N . LEU A 1 107 ? 20.811 35.979 33.129 1.00 13.32 128 LEU B N 1
ATOM 680 C CA . LEU A 1 107 ? 20.733 35.135 34.331 1.00 14.19 128 LEU B CA 1
ATOM 681 C C . LEU A 1 107 ? 22.134 34.556 34.627 1.00 14.38 128 LEU B C 1
ATOM 682 O O . LEU A 1 107 ? 22.788 34.070 33.715 1.00 16.17 128 LEU B O 1
ATOM 687 N N . GLU A 1 108 ? 22.579 34.637 35.876 1.00 15.01 129 GLU B N 1
ATOM 688 C CA . GLU A 1 108 ? 23.895 34.165 36.258 1.00 16.33 129 GLU B CA 1
ATOM 689 C C . GLU A 1 108 ? 23.674 32.889 37.076 1.00 17.42 129 GLU B C 1
ATOM 690 O O . GLU A 1 108 ? 23.276 32.959 38.245 1.00 18.07 129 GLU B O 1
ATOM 696 N N . VAL A 1 109 ? 23.959 31.749 36.452 1.00 16.49 130 VAL B N 1
ATOM 697 C CA . VAL A 1 109 ? 23.653 30.396 36.982 1.00 17.69 130 VAL B CA 1
ATOM 698 C C . VAL A 1 109 ? 24.699 29.942 38.028 1.00 18.69 130 VAL B C 1
ATOM 699 O O . VAL A 1 109 ? 25.899 30.149 37.835 1.00 18.26 130 VAL B O 1
ATOM 703 N N . GLY A 1 110 ? 24.239 29.324 39.118 1.00 20.08 131 GLY B N 1
ATOM 704 C CA . GLY A 1 110 ? 25.161 28.681 40.106 1.00 21.46 131 GLY B CA 1
ATOM 705 C C . GLY A 1 110 ? 25.772 27.333 39.729 1.00 22.46 131 GLY B C 1
ATOM 706 O O . GLY A 1 110 ? 25.452 26.770 38.693 1.00 22.59 131 GLY B O 1
ATOM 707 N N . ALA A 1 111 ? 26.686 26.817 40.578 1.00 23.97 132 ALA B N 1
ATOM 708 C CA . ALA A 1 111 ? 27.386 25.538 40.315 1.00 25.72 132 ALA B CA 1
ATOM 709 C C . ALA A 1 111 ? 26.375 24.421 40.422 1.00 26.73 132 ALA B C 1
ATOM 710 O O . ALA A 1 111 ? 26.576 23.292 39.916 1.00 28.23 132 ALA B O 1
ATOM 712 N N . ASP A 1 112 ? 25.330 24.812 41.157 1.00 27.40 133 ASP B N 1
ATOM 713 C CA . ASP A 1 112 ? 23.997 24.257 41.340 1.00 27.81 133 ASP B CA 1
ATOM 714 C C . ASP A 1 112 ? 23.281 23.859 40.037 1.00 26.11 133 ASP B C 1
ATOM 715 O O . ASP A 1 112 ? 22.546 22.861 39.979 1.00 27.15 133 ASP B O 1
ATOM 720 N N . GLY A 1 113 ? 23.460 24.678 39.002 1.00 24.07 134 GLY B N 1
ATOM 721 C CA . GLY A 1 113 ? 22.646 24.588 37.795 1.00 20.45 134 GLY B CA 1
ATOM 722 C C . GLY A 1 113 ? 21.357 25.414 37.951 1.00 19.01 134 GLY B C 1
ATOM 723 O O . GLY A 1 113 ? 20.474 25.353 37.083 1.00 17.40 134 GLY B O 1
ATOM 724 N N . LYS A 1 114 ? 21.302 26.173 39.045 1.00 18.27 135 LYS B N 1
ATOM 725 C CA . LYS A 1 114 ? 20.088 26.905 39.480 1.00 17.93 135 LYS B CA 1
ATOM 726 C C . LYS A 1 114 ? 20.253 28.408 39.432 1.00 18.33 135 LYS B C 1
ATOM 727 O O . LYS A 1 114 ? 21.363 28.926 39.583 1.00 19.10 135 LYS B O 1
ATOM 733 N N . VAL A 1 115 ? 19.128 29.084 39.182 1.00 17.54 136 VAL B N 1
ATOM 734 C CA . VAL A 1 115 ? 19.016 30.536 39.362 1.00 18.05 136 VAL B CA 1
ATOM 735 C C . VAL A 1 115 ? 17.783 30.756 40.218 1.00 17.40 136 VAL B C 1
ATOM 736 O O . VAL A 1 115 ? 16.767 30.093 40.009 1.00 16.17 136 VAL B O 1
ATOM 740 N N . ASP A 1 116 ? 17.888 31.645 41.200 1.00 16.10 137 ASP B N 1
ATOM 741 C CA . ASP A 1 116 ? 16.748 31.954 42.061 1.00 15.81 137 ASP B CA 1
ATOM 742 C C . ASP A 1 116 ? 16.858 33.387 42.530 1.00 16.33 137 ASP B C 1
ATOM 743 O O . ASP A 1 116 ? 17.501 33.674 43.552 1.00 15.12 137 ASP B O 1
ATOM 748 N N . VAL A 1 117 ? 16.223 34.289 41.773 1.00 16.53 138 VAL B N 1
ATOM 749 C CA . VAL A 1 117 ? 16.513 35.743 41.860 1.00 16.99 138 VAL B CA 1
ATOM 750 C C . VAL A 1 117 ? 15.270 36.554 41.551 1.00 16.44 138 VAL B C 1
ATOM 751 O O . VAL A 1 117 ? 14.305 36.032 40.970 1.00 15.42 138 VAL B O 1
ATOM 755 N N . ILE A 1 118 ? 15.297 37.837 41.917 1.00 16.30 139 ILE B N 1
ATOM 756 C CA . ILE A 1 118 ? 14.234 38.756 41.536 1.00 17.90 139 ILE B CA 1
ATOM 757 C C . ILE A 1 118 ? 14.865 39.902 40.779 1.00 18.67 139 ILE B C 1
ATOM 758 O O . ILE A 1 118 ? 15.758 40.592 41.304 1.00 18.99 139 ILE B O 1
ATOM 763 N N . MET A 1 119 ? 14.439 40.091 39.531 1.00 19.29 140 MET B N 1
ATOM 764 C CA . MET A 1 119 ? 15.008 41.164 38.713 1.00 20.48 140 MET B CA 1
ATOM 765 C C . MET A 1 119 ? 13.894 42.139 38.308 1.00 19.86 140 MET B C 1
ATOM 766 O O . MET A 1 119 ? 12.733 41.749 38.218 1.00 19.78 140 MET B O 1
ATOM 771 N N . ASN A 1 120 ? 14.235 43.418 38.119 1.00 19.58 141 ASN B N 1
ATOM 772 C CA . ASN A 1 120 ? 13.242 44.411 37.725 1.00 19.47 141 ASN B CA 1
ATOM 773 C C . ASN A 1 120 ? 13.169 44.537 36.200 1.00 18.34 141 ASN B C 1
ATOM 774 O O . ASN A 1 120 ? 14.223 44.523 35.532 1.00 19.21 141 ASN B O 1
ATOM 779 N N . ALA A 1 121 ? 11.951 44.661 35.664 1.00 17.09 142 ALA B N 1
ATOM 780 C CA . ALA A 1 121 ? 11.724 44.856 34.237 1.00 16.41 142 ALA B CA 1
ATOM 781 C C . ALA A 1 121 ? 10.998 46.195 34.136 1.00 17.09 142 ALA B C 1
ATOM 782 O O . ALA A 1 121 ? 9.781 46.240 34.117 1.00 15.90 142 ALA B O 1
ATOM 784 N N . PRO A 1 122 ? 11.755 47.283 34.128 1.00 17.84 143 PRO B N 1
ATOM 785 C CA . PRO A 1 122 ? 11.135 48.605 34.291 1.00 19.28 143 PRO B CA 1
ATOM 786 C C . PRO A 1 122 ? 10.225 49.023 33.134 1.00 19.04 143 PRO B C 1
ATOM 787 O O . PRO A 1 122 ? 9.332 49.881 33.338 1.00 20.00 143 PRO B O 1
ATOM 791 N N . ASP A 1 123 ? 10.418 48.249 31.682 1.00 15.00 144 ASP B N 1
ATOM 792 C CA . ASP A 1 123 ? 9.640 48.694 30.531 1.00 15.00 144 ASP B CA 1
ATOM 793 C C . ASP A 1 123 ? 8.557 47.680 30.179 1.00 15.00 144 ASP B C 1
ATOM 794 O O . ASP A 1 123 ? 8.275 47.456 29.000 1.00 16.15 144 ASP B O 1
ATOM 799 N N . THR A 1 124 ? 7.832 47.300 31.437 1.00 16.38 145 THR B N 1
ATOM 800 C CA . THR A 1 124 ? 6.686 46.390 31.305 1.00 15.74 145 THR B CA 1
ATOM 801 C C . THR A 1 124 ? 5.560 46.748 32.271 1.00 16.84 145 THR B C 1
ATOM 802 O O . THR A 1 124 ? 5.760 47.491 33.281 1.00 15.78 145 THR B O 1
ATOM 806 N N . SER A 1 125 ? 4.405 46.123 32.004 1.00 16.39 146 SER B N 1
ATOM 807 C CA . SER A 1 125 ? 3.162 46.381 32.688 1.00 18.28 146 SER B CA 1
ATOM 808 C C . SER A 1 125 ? 2.237 45.168 32.516 1.00 18.98 146 SER B C 1
ATOM 809 O O . SER A 1 125 ? 2.414 44.379 31.582 1.00 18.40 146 SER B O 1
ATOM 812 N N . LEU A 1 126 ? 1.237 45.076 33.384 1.00 20.07 147 LEU B N 1
ATOM 813 C CA . LEU A 1 126 ? 0.169 44.081 33.279 1.00 21.44 147 LEU B CA 1
ATOM 814 C C . LEU A 1 126 ? -1.172 44.772 32.991 1.00 22.46 147 LEU B C 1
ATOM 815 O O . LEU A 1 126 ? -2.212 44.104 32.878 1.00 21.63 147 LEU B O 1
ATOM 820 N N . LYS A 1 127 ? -1.123 46.106 32.883 1.00 22.58 148 LYS B N 1
ATOM 821 C CA . LYS A 1 127 ? -2.321 46.948 32.662 1.00 24.12 148 LYS B CA 1
ATOM 822 C C . LYS A 1 127 ? -2.797 46.970 31.194 1.00 23.49 148 LYS B C 1
ATOM 823 O O . LYS A 1 127 ? -2.022 47.226 30.275 1.00 22.59 148 LYS B O 1
ATOM 829 N N . LYS A 1 128 ? -4.086 46.690 30.984 1.00 24.02 149 LYS B N 1
ATOM 830 C CA . LYS A 1 128 ? -4.683 46.660 29.645 1.00 24.48 149 LYS B CA 1
ATOM 831 C C . LYS A 1 128 ? -4.452 47.968 28.886 1.00 24.00 149 LYS B C 1
ATOM 832 O O . LYS A 1 128 ? -4.262 47.970 27.668 1.00 24.92 149 LYS B O 1
ATOM 838 N N . GLY A 1 129 ? -4.439 49.063 29.638 1.00 24.05 150 GLY B N 1
ATOM 839 C CA . GLY A 1 129 ? -4.210 50.405 29.090 1.00 23.18 150 GLY B CA 1
ATOM 840 C C . GLY A 1 129 ? -2.788 50.726 28.644 1.00 23.21 150 GLY B C 1
ATOM 841 O O . GLY A 1 129 ? -2.578 51.663 27.862 1.00 23.26 150 GLY B O 1
ATOM 842 N N . SER A 1 130 ? -1.817 49.917 29.088 1.00 22.06 151 SER B N 1
ATOM 843 C CA . SER A 1 130 ? -0.399 50.205 28.842 1.00 20.29 151 SER B CA 1
ATOM 844 C C . SER A 1 130 ? 0.166 49.733 27.475 1.00 20.12 151 SER B C 1
ATOM 845 O O . SER A 1 130 ? -0.163 48.637 27.000 1.00 20.56 151 SER B O 1
ATOM 848 N N . LYS A 1 131 ? 1.053 50.539 26.871 1.00 18.28 152 LYS B N 1
ATOM 849 C CA . LYS A 1 131 ? 1.774 50.144 25.672 1.00 18.52 152 LYS B CA 1
ATOM 850 C C . LYS A 1 131 ? 2.703 48.977 26.023 1.00 16.78 152 LYS B C 1
ATOM 851 O O . LYS A 1 131 ? 3.067 48.165 25.161 1.00 19.34 152 LYS B O 1
ATOM 857 N N . LEU A 1 132 ? 3.069 48.944 27.289 1.00 15.74 153 LEU B N 1
ATOM 858 C CA . LEU A 1 132 ? 4.132 48.052 27.775 1.00 16.46 153 LEU B CA 1
ATOM 859 C C . LEU A 1 132 ? 3.503 46.767 28.337 1.00 16.88 153 LEU B C 1
ATOM 860 O O . LEU A 1 132 ? 4.134 46.009 29.103 1.00 16.50 153 LEU B O 1
ATOM 865 N N . ASN A 1 133 ? 2.231 46.554 28.014 1.00 16.24 154 ASN B N 1
ATOM 866 C CA . ASN A 1 133 ? 1.500 45.398 28.580 1.00 14.96 154 ASN B CA 1
ATOM 867 C C . ASN A 1 133 ? 1.941 44.005 28.055 1.00 14.54 154 ASN B C 1
ATOM 868 O O . ASN A 1 133 ? 1.893 43.736 26.840 1.00 15.57 154 ASN B O 1
ATOM 873 N N . ILE A 1 134 ? 2.397 43.174 28.981 1.00 15.22 155 ILE B N 1
ATOM 874 C CA . ILE A 1 134 ? 2.879 41.843 28.582 1.00 15.62 155 ILE B CA 1
ATOM 875 C C . ILE A 1 134 ? 1.744 40.848 28.757 1.00 18.10 155 ILE B C 1
ATOM 876 O O . ILE A 1 134 ? 1.829 39.727 28.239 1.00 17.32 155 ILE B O 1
ATOM 881 N N . LEU A 1 135 ? 0.702 41.278 29.471 1.00 19.00 156 LEU B N 1
ATOM 882 C CA . LEU A 1 135 ? -0.517 40.467 29.677 1.00 20.44 156 LEU B CA 1
ATOM 883 C C . LEU A 1 135 ? -1.600 40.893 28.661 1.00 21.45 156 LEU B C 1
ATOM 884 O O . LEU A 1 135 ? -2.741 41.170 29.032 1.00 22.99 156 LEU B O 1
ATOM 889 N N . ASP A 1 136 ? -1.209 40.972 27.393 1.00 22.41 157 ASP B N 1
ATOM 890 C CA . ASP A 1 136 ? -2.053 41.480 26.311 1.00 24.27 157 ASP B CA 1
ATOM 891 C C . ASP A 1 136 ? -2.807 40.313 25.643 1.00 25.27 157 ASP B C 1
ATOM 892 O O . ASP A 1 136 ? -2.783 39.178 26.171 1.00 25.35 157 ASP B O 1
ATOM 897 N N . GLU A 1 137 ? -3.427 40.571 24.487 1.00 25.96 158 GLU B N 1
ATOM 898 C CA . GLU A 1 137 ? -4.350 39.607 23.838 1.00 27.34 158 GLU B CA 1
ATOM 899 C C . GLU A 1 137 ? -3.640 38.305 23.488 1.00 26.84 158 GLU B C 1
ATOM 900 O O . GLU A 1 137 ? -4.214 37.215 23.627 1.00 26.98 158 GLU B O 1
ATOM 906 N N . ASP A 1 138 ? -2.393 38.428 23.102 1.00 15.00 159 ASP B N 1
ATOM 907 C CA . ASP A 1 138 ? -1.352 37.529 22.619 1.00 15.00 159 ASP B CA 1
ATOM 908 C C . ASP A 1 138 ? -0.704 36.773 23.774 1.00 15.00 159 ASP B C 1
ATOM 909 O O . ASP A 1 138 ? -0.010 35.714 23.478 1.00 20.30 159 ASP B O 1
ATOM 914 N N . GLY A 1 139 ? -0.604 37.403 24.908 1.00 18.81 160 GLY B N 1
ATOM 915 C CA . GLY A 1 139 ? 0.310 37.069 26.004 1.00 16.12 160 GLY B CA 1
ATOM 916 C C . GLY A 1 139 ? 1.794 37.284 25.664 1.00 15.38 160 GLY B C 1
ATOM 917 O O . GLY A 1 139 ? 2.135 37.832 24.614 1.00 16.33 160 GLY B O 1
ATOM 918 N N . SER A 1 140 ? 2.689 36.776 26.520 1.00 13.24 161 SER B N 1
ATOM 919 C CA . SER A 1 140 ? 4.131 36.897 26.281 1.00 12.93 161 SER B CA 1
ATOM 920 C C . SER A 1 140 ? 4.801 35.610 26.726 1.00 12.29 161 SER B C 1
ATOM 921 O O . SER A 1 140 ? 4.173 34.844 27.446 1.00 12.10 161 SER B O 1
ATOM 924 N N . ALA A 1 141 ? 6.061 35.413 26.326 1.00 11.45 162 ALA B N 1
ATOM 925 C CA . ALA A 1 141 ? 6.828 34.220 26.808 1.00 11.06 162 ALA B CA 1
ATOM 926 C C . ALA A 1 141 ? 8.161 34.669 27.406 1.00 10.91 162 ALA B C 1
ATOM 927 O O . ALA A 1 141 ? 8.841 35.516 26.829 1.00 13.72 162 ALA B O 1
ATOM 929 N N . PHE A 1 142 ? 8.538 34.103 28.543 1.00 9.84 163 PHE B N 1
ATOM 930 C CA . PHE A 1 142 ? 9.858 34.353 29.078 1.00 9.07 163 PHE B CA 1
ATOM 931 C C . PHE A 1 142 ? 10.787 33.279 28.518 1.00 9.96 163 PHE B C 1
ATOM 932 O O . PHE A 1 142 ? 10.468 32.081 28.634 1.00 10.76 163 PHE B O 1
ATOM 940 N N . ILE A 1 143 ? 11.899 33.666 27.921 1.00 8.66 164 ILE B N 1
ATOM 941 C CA . ILE A 1 143 ? 12.793 32.698 27.264 1.00 9.67 164 ILE B CA 1
ATOM 942 C C . ILE A 1 143 ? 14.215 32.844 27.777 1.00 10.48 164 ILE B C 1
ATOM 943 O O . ILE A 1 143 ? 14.755 33.951 27.824 1.00 11.93 164 ILE B O 1
ATOM 948 N N . ILE A 1 144 ? 14.810 31.711 28.142 1.00 9.54 165 ILE B N 1
ATOM 949 C CA . ILE A 1 144 ? 16.222 31.649 28.499 1.00 10.04 165 ILE B CA 1
ATOM 950 C C . ILE A 1 144 ? 16.939 31.024 27.295 1.00 11.29 165 ILE B C 1
ATOM 951 O O . ILE A 1 144 ? 16.436 30.048 26.690 1.00 10.59 165 ILE B O 1
ATOM 956 N N . HIS A 1 145 ? 18.105 31.571 26.970 1.00 10.12 166 HIS B N 1
ATOM 957 C CA . HIS A 1 145 ? 18.878 31.163 25.810 1.00 11.12 166 HIS B CA 1
ATOM 958 C C . HIS A 1 145 ? 20.152 30.384 26.209 1.00 9.85 166 HIS B C 1
ATOM 959 O O . 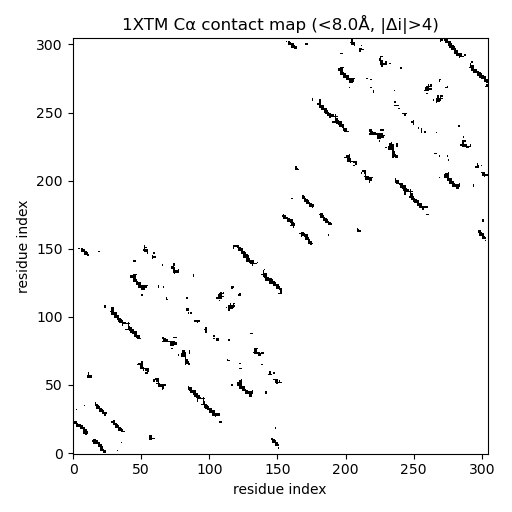HIS A 1 145 ? 20.589 30.358 27.390 1.00 10.74 166 HIS B O 1
ATOM 966 N N . GLU A 1 146 ? 20.815 29.876 25.173 1.00 12.54 167 GLU B N 1
ATOM 967 C CA . GLU A 1 146 ? 21.948 28.953 25.403 1.00 14.62 167 GLU B CA 1
ATOM 968 C C . GLU A 1 146 ? 23.247 29.671 25.824 1.00 13.86 167 GLU B C 1
ATOM 969 O O . GLU A 1 146 ? 24.110 29.108 26.476 1.00 14.87 167 GLU B O 1
ATOM 975 N N . GLN A 1 147 ? 23.321 30.966 25.532 1.00 15.18 168 GLN B N 1
ATOM 976 C CA . GLN A 1 147 ? 24.561 31.715 25.571 1.00 16.13 168 GLN B CA 1
ATOM 977 C C . GLN A 1 147 ? 24.196 33.093 26.099 1.00 14.73 168 GLN B C 1
ATOM 978 O O . GLN A 1 147 ? 22.993 33.432 26.159 1.00 13.27 168 GLN B O 1
ATOM 984 N N . ALA A 1 148 ? 25.219 33.879 26.448 1.00 13.38 169 ALA B N 1
ATOM 985 C CA . ALA A 1 148 ? 24.998 35.246 26.931 1.00 13.93 169 ALA B CA 1
ATOM 986 C C . ALA A 1 148 ? 24.476 36.169 25.856 1.00 13.46 169 ALA B C 1
ATOM 987 O O . ALA A 1 148 ? 24.809 36.043 24.653 1.00 14.85 169 ALA B O 1
ATOM 989 N N . ASP A 1 149 ? 23.657 37.118 26.309 1.00 14.11 170 ASP B N 1
ATOM 990 C CA . ASP A 1 149 ? 23.259 38.260 25.508 1.00 14.16 170 ASP B CA 1
ATOM 991 C C . ASP A 1 149 ? 24.419 39.307 25.614 1.00 14.15 170 ASP B C 1
ATOM 992 O O . ASP A 1 149 ? 24.847 39.643 26.724 1.00 14.39 170 ASP B O 1
ATOM 997 N N . ASP A 1 150 ? 24.925 39.766 24.469 1.00 15.43 171 ASP B N 1
ATOM 998 C CA . ASP A 1 150 ? 26.057 40.718 24.465 1.00 16.74 171 ASP B CA 1
ATOM 999 C C . ASP A 1 150 ? 25.568 42.152 24.606 1.00 17.11 171 ASP B C 1
ATOM 1000 O O . ASP A 1 150 ? 26.384 43.101 24.582 1.00 17.18 171 ASP B O 1
ATOM 1005 N N . TYR A 1 151 ? 24.248 42.310 24.702 1.00 16.14 172 TYR B N 1
ATOM 1006 C CA . TYR A 1 151 ? 23.614 43.605 24.995 1.00 17.69 172 TYR B CA 1
ATOM 1007 C C . TYR A 1 151 ? 23.792 44.603 23.842 1.00 18.38 172 TYR B C 1
ATOM 1008 O O . TYR A 1 151 ? 23.685 45.833 24.058 1.00 17.43 172 TYR B O 1
ATOM 1017 N N . LEU A 1 152 ? 24.019 44.102 22.625 1.00 19.67 173 LEU B N 1
ATOM 1018 C CA . LEU A 1 152 ? 24.411 44.990 21.525 1.00 21.03 173 LEU B CA 1
ATOM 1019 C C . LEU A 1 152 ? 23.941 44.586 20.123 1.00 21.67 173 LEU B C 1
ATOM 1020 O O . LEU A 1 152 ? 23.448 45.422 19.339 1.00 21.83 173 LEU B O 1
ATOM 1025 N N . THR A 1 153 ? 24.110 43.303 19.811 1.00 21.47 174 THR B N 1
ATOM 1026 C CA . THR A 1 153 ? 23.889 42.799 18.467 1.00 23.58 174 THR B CA 1
ATOM 1027 C C . THR A 1 153 ? 22.406 42.586 18.207 1.00 24.72 174 THR B C 1
ATOM 1028 O O . THR A 1 153 ? 21.690 42.031 19.039 1.00 24.62 174 THR B O 1
ATOM 1032 N N . ASN A 1 154 ? 21.945 43.048 17.051 1.00 26.55 175 ASN B N 1
ATOM 1033 C CA . ASN A 1 154 ? 20.612 42.713 16.581 1.00 27.85 175 ASN B CA 1
ATOM 1034 C C . ASN A 1 154 ? 20.518 41.297 16.032 1.00 28.38 175 ASN B C 1
ATOM 1035 O O . ASN A 1 154 ? 21.508 40.759 15.511 1.00 29.24 175 ASN B O 1
ATOM 1040 N N . PRO A 1 155 ? 19.325 40.702 16.131 1.00 28.57 176 PRO B N 1
ATOM 1041 C CA . PRO A 1 155 ? 18.214 41.257 16.915 1.00 27.95 176 PRO B CA 1
ATOM 1042 C C . PRO A 1 155 ? 18.055 40.655 18.336 1.00 26.68 176 PRO B C 1
ATOM 1043 O O . PRO A 1 155 ? 17.142 41.060 19.069 1.00 25.90 176 PRO B O 1
ATOM 1047 N N . SER A 1 156 ? 18.935 39.716 18.720 1.00 25.55 177 SER B N 1
ATOM 1048 C CA . SER A 1 156 ? 18.851 39.039 20.021 1.00 24.91 177 SER B CA 1
ATOM 1049 C C . SER A 1 156 ? 20.153 38.966 20.839 1.00 23.16 177 SER B C 1
ATOM 1050 O O . SER A 1 156 ? 20.269 38.153 21.752 1.00 23.85 177 SER B O 1
ATOM 1053 N N . GLY A 1 157 ? 21.137 39.819 20.522 1.00 21.84 178 GLY B N 1
ATOM 1054 C CA . GLY A 1 157 ? 22.375 39.870 21.281 1.00 19.85 178 GLY B CA 1
ATOM 1055 C C . GLY A 1 157 ? 23.262 38.648 21.132 1.00 18.90 178 GLY B C 1
ATOM 1056 O O . GLY A 1 157 ? 24.122 38.387 21.964 1.00 19.83 178 GLY B O 1
ATOM 1057 N N . ASN A 1 158 ? 23.076 37.906 20.040 1.00 20.01 179 ASN B N 1
ATOM 1058 C CA . ASN A 1 158 ? 23.877 36.726 19.807 1.00 20.72 179 ASN B CA 1
ATOM 1059 C C . ASN A 1 158 ? 23.700 35.729 20.968 1.00 20.08 179 ASN B C 1
ATOM 1060 O O . ASN A 1 158 ? 24.654 35.052 21.358 1.00 20.46 179 ASN B O 1
ATOM 1065 N N . SER A 1 159 ? 22.467 35.665 21.502 1.00 19.14 180 SER B N 1
ATOM 1066 C CA . SER A 1 159 ? 22.088 34.764 22.603 1.00 18.37 180 SER B CA 1
ATOM 1067 C C . SER A 1 159 ? 21.951 33.286 22.156 1.00 17.46 180 SER B C 1
ATOM 1068 O O . SER A 1 159 ? 21.891 32.399 22.991 1.00 16.87 180 SER B O 1
ATOM 1071 N N . GLY A 1 160 ? 21.913 33.033 20.851 1.00 16.12 181 GLY B N 1
ATOM 1072 C CA . GLY A 1 160 ? 21.759 31.652 20.360 1.00 15.69 181 GLY B CA 1
ATOM 1073 C C . GLY A 1 160 ? 20.385 31.056 20.592 1.00 13.98 181 GLY B C 1
ATOM 1074 O O . GLY A 1 160 ? 19.380 31.754 20.723 1.00 15.64 181 GLY B O 1
ATOM 1075 N N . ALA A 1 161 ? 20.357 29.720 20.582 1.00 13.93 182 ALA B N 1
ATOM 1076 C CA . ALA A 1 161 ? 19.143 28.967 20.712 1.00 13.66 182 ALA B CA 1
ATOM 1077 C C . ALA A 1 161 ? 18.305 29.267 21.961 1.00 13.11 182 ALA B C 1
ATOM 1078 O O . ALA A 1 161 ? 18.815 29.607 23.053 1.00 10.96 182 ALA B O 1
ATOM 1080 N N . ARG A 1 162 ? 17.000 29.035 21.796 1.00 14.45 183 ARG B N 1
ATOM 1081 C CA . ARG A 1 162 ? 16.029 29.172 22.866 1.00 13.70 183 ARG B CA 1
ATOM 1082 C C . ARG A 1 162 ? 16.004 27.859 23.661 1.00 14.80 183 ARG B C 1
ATOM 1083 O O . ARG A 1 162 ? 15.670 26.829 23.074 1.00 15.12 183 ARG B O 1
ATOM 1091 N N . ILE A 1 163 ? 16.346 27.882 24.954 1.00 12.07 184 ILE B N 1
ATOM 1092 C CA . ILE A 1 163 ? 16.419 26.595 25.729 1.00 13.50 184 ILE B CA 1
ATOM 1093 C C . ILE A 1 163 ? 15.389 26.313 26.856 1.00 12.86 184 ILE B C 1
ATOM 1094 O O . ILE A 1 163 ? 15.198 25.124 27.288 1.00 13.67 184 ILE B O 1
ATOM 1099 N N . VAL A 1 164 ? 14.709 27.374 27.322 1.00 11.49 185 VAL B N 1
ATOM 1100 C CA . VAL A 1 164 ? 13.709 27.263 28.367 1.00 10.73 185 VAL B CA 1
ATOM 1101 C C . VAL A 1 164 ? 12.650 28.298 28.039 1.00 10.15 185 VAL B C 1
ATOM 1102 O O . VAL A 1 164 ? 12.988 29.411 27.664 1.00 11.89 185 VAL B O 1
ATOM 1106 N N . CYS A 1 165 ? 11.394 27.901 28.108 1.00 9.01 186 CYS B N 1
ATOM 1107 C CA . CYS A 1 165 ? 10.296 28.801 27.708 1.00 10.23 186 CYS B CA 1
ATOM 1108 C C . CYS A 1 165 ? 9.167 28.720 28.744 1.00 11.88 186 CYS B C 1
ATOM 1109 O O . CYS A 1 165 ? 8.818 27.636 29.220 1.00 11.35 186 CYS B O 1
ATOM 1112 N N . GLY A 1 166 ? 8.557 29.852 29.090 1.00 9.93 187 GLY B N 1
ATOM 1113 C CA . GLY A 1 166 ? 7.320 29.785 29.857 1.00 12.59 187 GLY B CA 1
ATOM 1114 C C . GLY A 1 166 ? 6.367 30.844 29.343 1.00 13.28 187 GLY B C 1
ATOM 1115 O O . GLY A 1 166 ? 6.769 32.001 29.159 1.00 13.47 187 GLY B O 1
ATOM 1116 N N . ALA A 1 167 ? 5.108 30.465 29.147 1.00 12.71 188 ALA B N 1
ATOM 1117 C CA . ALA A 1 167 ? 4.093 31.385 28.580 1.00 13.56 188 ALA B CA 1
ATOM 1118 C C . ALA A 1 167 ? 3.153 31.995 29.572 1.00 13.83 188 ALA B C 1
ATOM 1119 O O . ALA A 1 167 ? 2.556 31.322 30.393 1.00 14.14 188 ALA B O 1
ATOM 1121 N N . LEU A 1 168 ? 3.019 33.316 29.474 1.00 12.69 189 LEU B N 1
ATOM 1122 C CA . LEU A 1 168 ? 1.998 34.046 30.196 1.00 14.93 189 LEU B CA 1
ATOM 1123 C C . LEU A 1 168 ? 0.882 34.216 29.185 1.00 15.41 189 LEU B C 1
ATOM 1124 O O . LEU A 1 168 ? 1.057 34.849 28.140 1.00 13.88 189 LEU B O 1
ATOM 1129 N N . LEU A 1 169 ? -0.239 33.533 29.397 1.00 16.59 190 LEU B N 1
ATOM 1130 C CA . LEU A 1 169 ? -1.300 33.598 28.409 1.00 17.99 190 LEU B CA 1
ATOM 1131 C C . LEU A 1 169 ? -2.168 34.831 28.635 1.00 20.00 190 LEU B C 1
ATOM 1132 O O . LEU A 1 169 ? -2.235 35.350 29.748 1.00 21.97 190 LEU B O 1
ATOM 1137 N N . GLY A 1 170 ? -2.833 35.274 27.579 1.00 22.31 191 GLY B N 1
ATOM 1138 C CA . GLY A 1 170 ? -4.231 35.720 27.743 1.00 25.60 191 GLY B CA 1
ATOM 1139 C C . GLY A 1 170 ? -4.685 37.050 27.205 1.00 26.97 191 GLY B C 1
ATOM 1140 O O . GLY A 1 170 ? -5.768 37.515 27.585 1.00 29.39 191 GLY B O 1
ATOM 1141 N N . ALA B 1 19 ? 8.363 98.555 72.887 1.00 34.50 40 ALA A N 1
ATOM 1142 C CA . ALA B 1 19 ? 7.964 97.138 73.123 1.00 34.09 40 ALA A CA 1
ATOM 1143 C C . ALA B 1 19 ? 7.941 96.367 71.803 1.00 33.61 40 ALA A C 1
ATOM 1144 O O . ALA B 1 19 ? 7.769 96.967 70.736 1.00 33.97 40 ALA A O 1
ATOM 1146 N N . PHE B 1 20 ? 8.136 95.050 71.865 1.00 32.87 41 PHE A N 1
ATOM 1147 C CA . PHE B 1 20 ? 8.065 94.219 70.655 1.00 31.36 41 PHE A CA 1
ATOM 1148 C C . PHE B 1 20 ? 6.624 94.009 70.260 1.00 31.42 41 PHE A C 1
ATOM 1149 O O . PHE B 1 20 ? 5.735 93.995 71.119 1.00 31.20 41 PHE A O 1
ATOM 1157 N N . GLY B 1 21 ? 6.398 93.874 68.957 1.00 31.11 42 GLY A N 1
ATOM 1158 C CA . GLY B 1 21 ? 5.071 93.663 68.404 1.00 31.06 42 GLY A CA 1
ATOM 1159 C C . GLY B 1 21 ? 5.132 93.243 66.945 1.00 31.65 42 GLY A C 1
ATOM 1160 O O . GLY B 1 21 ? 6.129 92.644 66.498 1.00 31.18 42 GLY A O 1
ATOM 1161 N N . HIS B 1 22 ? 4.067 93.563 66.208 1.00 31.63 43 HIS A N 1
ATOM 1162 C CA . HIS B 1 22 ? 3.860 93.068 64.840 1.00 31.89 43 HIS A CA 1
ATOM 1163 C C . HIS B 1 22 ? 4.201 91.579 64.712 1.00 31.76 43 HIS A C 1
ATOM 1164 O O . HIS B 1 22 ? 5.046 91.203 63.895 1.00 32.04 43 HIS A O 1
ATOM 1171 N N . HIS B 1 23 ? 3.553 90.750 65.538 1.00 31.17 44 HIS A N 1
ATOM 1172 C CA . HIS B 1 23 ? 3.758 89.288 65.549 1.00 30.73 44 HIS A CA 1
ATOM 1173 C C . HIS B 1 23 ? 3.610 88.705 64.155 1.00 30.37 44 HIS A C 1
ATOM 1174 O O . HIS B 1 23 ? 2.626 88.981 63.445 1.00 30.80 44 HIS A O 1
ATOM 1181 N N . VAL B 1 24 ? 4.621 87.931 63.758 1.00 29.22 45 VAL A N 1
ATOM 1182 C CA . VAL B 1 24 ? 4.614 87.185 62.508 1.00 28.46 45 VAL A CA 1
ATOM 1183 C C . VAL B 1 24 ? 4.767 85.682 62.807 1.00 27.33 45 VAL A C 1
ATOM 1184 O O . VAL B 1 24 ? 5.704 85.279 63.512 1.00 27.30 45 VAL A O 1
ATOM 1188 N N . GLN B 1 25 ? 3.879 84.846 62.289 1.00 26.85 46 GLN A N 1
ATOM 1189 C CA . GLN B 1 25 ? 4.082 83.396 62.459 1.00 26.60 46 GLN A CA 1
ATOM 1190 C C . GLN B 1 25 ? 4.969 82.835 61.356 1.00 27.09 46 GLN A C 1
ATOM 1191 O O . GLN B 1 25 ? 4.832 83.214 60.166 1.00 26.89 46 GLN A O 1
ATOM 1197 N N . LEU B 1 26 ? 5.849 81.910 61.756 1.00 26.09 47 LEU A N 1
ATOM 1198 C CA . LEU B 1 26 ? 6.780 81.251 60.839 1.00 26.77 47 LEU A CA 1
ATOM 1199 C C . LEU B 1 26 ? 6.249 79.890 60.421 1.00 26.44 47 LEU A C 1
ATOM 1200 O O . LEU B 1 26 ? 5.754 79.118 61.244 1.00 26.68 47 LEU A O 1
ATOM 1205 N N . VAL B 1 27 ? 6.323 79.622 59.117 1.00 27.55 48 VAL A N 1
ATOM 1206 C CA . VAL B 1 27 ? 5.925 78.325 58.552 1.00 28.81 48 VAL A CA 1
ATOM 1207 C C . VAL B 1 27 ? 7.027 77.735 57.655 1.00 28.47 48 VAL A C 1
ATOM 1208 O O . VAL B 1 27 ? 7.721 78.483 56.945 1.00 28.45 48 VAL A O 1
ATOM 1212 N N . ASN B 1 28 ? 7.191 76.415 57.732 1.00 28.32 49 ASN A N 1
ATOM 1213 C CA . ASN B 1 28 ? 8.141 75.676 56.888 1.00 29.69 49 ASN A CA 1
ATOM 1214 C C . ASN B 1 28 ? 7.534 75.289 55.520 1.00 30.80 49 ASN A C 1
ATOM 1215 O O . ASN B 1 28 ? 6.396 75.648 55.234 1.00 29.90 49 ASN A O 1
ATOM 1220 N N . ARG B 1 29 ? 8.294 74.554 54.700 1.00 32.52 50 ARG A N 1
ATOM 1221 C CA . ARG B 1 29 ? 7.842 74.085 53.370 1.00 34.07 50 ARG A CA 1
ATOM 1222 C C . ARG B 1 29 ? 6.410 73.491 53.384 1.00 34.14 50 ARG A C 1
ATOM 1223 O O . ARG B 1 29 ? 5.638 73.669 52.430 1.00 34.79 50 ARG A O 1
ATOM 1231 N N . GLU B 1 30 ? 6.061 72.808 54.477 1.00 34.41 51 GLU A N 1
ATOM 1232 C CA . GLU B 1 30 ? 4.769 72.105 54.597 1.00 34.40 51 GLU A CA 1
ATOM 1233 C C . GLU B 1 30 ? 3.674 72.887 55.313 1.00 33.77 51 GLU A C 1
ATOM 1234 O O . GLU B 1 30 ? 2.613 72.335 55.625 1.00 33.89 51 GLU A O 1
ATOM 1240 N N . GLY B 1 31 ? 3.928 74.162 55.580 1.00 32.90 52 GLY A N 1
ATOM 1241 C CA . GLY B 1 31 ? 2.955 75.009 56.253 1.00 31.82 52 GLY A CA 1
ATOM 1242 C C . GLY B 1 31 ? 2.767 74.660 57.723 1.00 31.42 52 GLY A C 1
ATOM 1243 O O . GLY B 1 31 ? 1.778 75.072 58.338 1.00 31.24 52 GLY A O 1
ATOM 1244 N N . LYS B 1 32 ? 3.707 73.897 58.293 1.00 30.26 53 LYS A N 1
ATOM 1245 C CA . LYS B 1 32 ? 3.705 73.657 59.738 1.00 29.17 53 LYS A CA 1
ATOM 1246 C C . LYS B 1 32 ? 4.273 74.883 60.444 1.00 28.47 53 LYS A C 1
ATOM 1247 O O . LYS B 1 32 ? 5.261 75.456 59.982 1.00 27.88 53 LYS A O 1
ATOM 1253 N N . ALA B 1 33 ? 3.639 75.270 61.554 1.00 27.37 54 ALA A N 1
ATOM 1254 C CA . ALA B 1 33 ? 4.169 76.306 62.436 1.00 26.06 54 ALA A CA 1
ATOM 1255 C C . ALA B 1 33 ? 5.497 75.822 63.047 1.00 25.49 54 ALA A C 1
ATOM 1256 O O . ALA B 1 33 ? 5.587 74.708 63.602 1.00 24.56 54 ALA A O 1
ATOM 1258 N N . VAL B 1 34 ? 6.519 76.656 62.894 1.00 24.93 55 VAL A N 1
ATOM 1259 C CA . VAL B 1 34 ? 7.827 76.376 63.464 1.00 25.07 55 VAL A CA 1
ATOM 1260 C C . VAL B 1 34 ? 8.403 77.568 64.226 1.00 24.80 55 VAL A C 1
ATOM 1261 O O . VAL B 1 34 ? 9.621 77.679 64.355 1.00 24.87 55 VAL A O 1
ATOM 1265 N N . GLY B 1 35 ? 7.531 78.446 64.737 1.00 24.56 56 GLY A N 1
ATOM 1266 C CA . GLY B 1 35 ? 7.956 79.557 65.594 1.00 23.19 56 GLY A CA 1
ATOM 1267 C C . GLY B 1 35 ? 7.356 80.897 65.200 1.00 23.22 56 GLY A C 1
ATOM 1268 O O . GLY B 1 35 ? 6.289 80.936 64.575 1.00 23.63 56 GLY A O 1
ATOM 1269 N N . PHE B 1 36 ? 8.039 81.993 65.531 1.00 22.49 57 PHE A N 1
ATOM 1270 C CA . PHE B 1 36 ? 7.501 83.311 65.308 1.00 23.21 57 PHE A CA 1
ATOM 1271 C C . PHE B 1 36 ? 8.596 84.355 65.202 1.00 23.68 57 PHE A C 1
ATOM 1272 O O . PHE B 1 36 ? 9.750 84.079 65.536 1.00 24.07 57 PHE A O 1
ATOM 1280 N N . ILE B 1 37 ? 8.211 85.545 64.755 1.00 24.16 58 ILE A N 1
ATOM 1281 C CA . ILE B 1 37 ? 9.029 86.752 64.785 1.00 25.71 58 ILE A CA 1
ATOM 1282 C C . ILE B 1 37 ? 8.213 87.898 65.378 1.00 26.79 58 ILE A C 1
ATOM 1283 O O . ILE B 1 37 ? 6.993 87.947 65.167 1.00 28.10 58 ILE A O 1
ATOM 1288 N N . GLU B 1 38 ? 8.873 88.801 66.115 1.00 27.24 59 GLU A N 1
ATOM 1289 C CA . GLU B 1 38 ? 8.280 90.097 66.523 1.00 27.68 59 GLU A CA 1
ATOM 1290 C C . GLU B 1 38 ? 9.281 91.230 66.334 1.00 28.25 59 GLU A C 1
ATOM 1291 O O . GLU B 1 38 ? 10.489 90.984 66.275 1.00 27.47 59 GLU A O 1
ATOM 1297 N N . ILE B 1 39 ? 8.787 92.470 66.259 1.00 28.65 60 ILE A N 1
ATOM 1298 C CA . ILE B 1 39 ? 9.601 93.636 65.857 1.00 30.25 60 ILE A CA 1
ATOM 1299 C C . ILE B 1 39 ? 9.520 94.826 66.804 1.00 31.38 60 ILE A C 1
ATOM 1300 O O . ILE B 1 39 ? 8.444 95.178 67.272 1.00 30.88 60 ILE A O 1
ATOM 1305 N N . LYS B 1 40 ? 10.660 95.472 67.021 1.00 33.30 61 LYS A N 1
ATOM 1306 C CA . LYS B 1 40 ? 10.757 96.652 67.865 1.00 35.70 61 LYS A CA 1
ATOM 1307 C C . LYS B 1 40 ? 11.414 97.794 67.090 1.00 37.39 61 LYS A C 1
ATOM 1308 O O . LYS B 1 40 ? 12.503 97.624 66.519 1.00 37.14 61 LYS A O 1
ATOM 1314 N N . GLU B 1 41 ? 10.746 98.951 67.056 1.00 39.65 62 GLU A N 1
ATOM 1315 C CA . GLU B 1 41 ? 11.337 100.163 66.481 1.00 41.96 62 GLU A CA 1
ATOM 1316 C C . GLU B 1 41 ? 12.446 100.619 67.411 1.00 43.39 62 GLU A C 1
ATOM 1317 O O . GLU B 1 41 ? 12.197 101.062 68.541 1.00 43.92 62 GLU A O 1
ATOM 1323 N N . SER B 1 42 ? 13.676 100.479 66.926 1.00 44.93 63 SER A N 1
ATOM 1324 C CA . SER B 1 42 ? 14.835 100.351 67.800 1.00 46.54 63 SER A CA 1
ATOM 1325 C C . SER B 1 42 ? 15.369 101.619 68.456 1.00 47.53 63 SER A C 1
ATOM 1326 O O . SER B 1 42 ? 15.538 102.665 67.816 1.00 47.62 63 SER A O 1
ATOM 1329 N N . ASP B 1 43 ? 15.594 101.501 69.763 1.00 48.77 64 ASP A N 1
ATOM 1330 C CA . ASP B 1 43 ? 16.606 102.294 70.436 1.00 49.88 64 ASP A CA 1
ATOM 1331 C C . ASP B 1 43 ? 17.812 101.345 70.473 1.00 50.21 64 ASP A C 1
ATOM 1332 O O . ASP B 1 43 ? 17.861 100.472 71.342 1.00 50.49 64 ASP A O 1
ATOM 1337 N N . ASP B 1 44 ? 18.771 101.455 69.543 1.00 50.36 65 ASP A N 1
ATOM 1338 C CA . ASP B 1 44 ? 18.845 102.449 68.459 1.00 50.35 65 ASP A CA 1
ATOM 1339 C C . ASP B 1 44 ? 19.773 101.899 67.359 1.00 49.70 65 ASP A C 1
ATOM 1340 O O . ASP B 1 44 ? 20.707 101.155 67.679 1.00 50.03 65 ASP A O 1
ATOM 1345 N N . GLU B 1 45 ? 19.530 102.189 66.076 1.00 48.78 66 GLU A N 1
ATOM 1346 C CA . GLU B 1 45 ? 18.252 102.645 65.530 1.00 47.78 66 GLU A CA 1
ATOM 1347 C C . GLU B 1 45 ? 17.907 101.647 64.405 1.00 46.32 66 GLU A C 1
ATOM 1348 O O . GLU B 1 45 ? 18.589 100.622 64.269 1.00 46.38 66 GLU A O 1
ATOM 1354 N N . GLY B 1 46 ? 16.884 101.931 63.59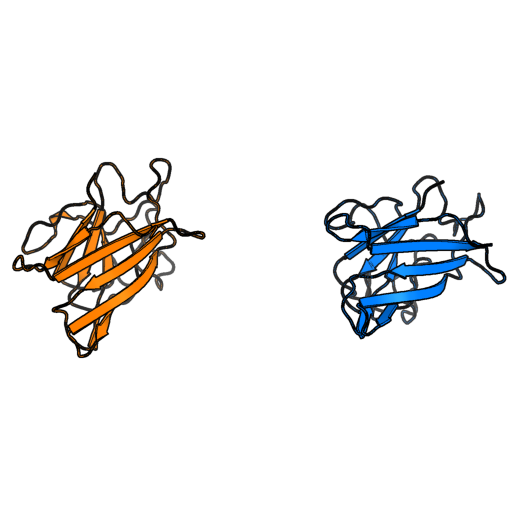7 1.00 44.51 67 GLY A N 1
ATOM 1355 C CA . GLY B 1 46 ? 16.371 100.923 62.661 1.00 42.18 67 GLY A CA 1
ATOM 1356 C C . GLY B 1 46 ? 15.459 99.987 63.440 1.00 40.55 67 GLY A C 1
ATOM 1357 O O . GLY B 1 46 ? 14.725 100.449 64.320 1.00 40.64 67 GLY A O 1
ATOM 1358 N N . LEU B 1 47 ? 15.499 98.685 63.141 1.00 38.36 68 LEU A N 1
ATOM 1359 C CA . LEU B 1 47 ? 14.618 97.719 63.824 1.00 36.16 68 LEU A CA 1
ATOM 1360 C C . LEU B 1 47 ? 15.364 96.600 64.569 1.00 34.81 68 LEU A C 1
ATOM 1361 O O . LEU B 1 47 ? 16.515 96.281 64.255 1.00 34.43 68 LEU A O 1
ATOM 1366 N N . ASP B 1 48 ? 14.687 96.018 65.564 1.00 32.23 69 ASP A N 1
ATOM 1367 C CA . ASP B 1 48 ? 15.149 94.808 66.236 1.00 30.22 69 ASP A CA 1
ATOM 1368 C C . ASP B 1 48 ? 14.210 93.654 65.903 1.00 27.92 69 ASP A C 1
ATOM 1369 O O . ASP B 1 48 ? 12.986 93.779 65.929 1.00 27.49 69 ASP A O 1
ATOM 1374 N N . ILE B 1 49 ? 14.795 92.511 65.595 1.00 25.66 70 ILE A N 1
ATOM 1375 C CA . ILE B 1 49 ? 14.026 91.377 65.169 1.00 24.20 70 ILE A CA 1
ATOM 1376 C C . ILE B 1 49 ? 14.229 90.201 66.129 1.00 24.02 70 ILE A C 1
ATOM 1377 O O . ILE B 1 49 ? 15.304 89.608 66.173 1.00 23.50 70 ILE A O 1
ATOM 1382 N N . HIS B 1 50 ? 13.191 89.893 66.908 1.00 23.26 71 HIS A N 1
ATOM 1383 C CA . HIS B 1 50 ? 13.149 88.701 67.769 1.00 22.22 71 HIS A CA 1
ATOM 1384 C C . HIS B 1 50 ? 12.677 87.471 66.983 1.00 22.14 71 HIS A C 1
ATOM 1385 O O . HIS B 1 50 ? 11.521 87.384 66.594 1.00 23.18 71 HIS A O 1
ATOM 1392 N N . ILE B 1 51 ? 13.574 86.513 66.732 1.00 22.04 72 ILE A N 1
ATOM 1393 C CA . ILE B 1 51 ? 13.178 85.265 66.075 1.00 21.71 72 ILE A CA 1
ATOM 1394 C C . ILE B 1 51 ? 13.327 84.073 66.996 1.00 21.04 72 ILE A C 1
ATOM 1395 O O . ILE B 1 51 ? 14.385 83.870 67.600 1.00 20.99 72 ILE A O 1
ATOM 1400 N N . SER B 1 52 ? 12.269 83.281 67.098 1.00 20.07 73 SER A N 1
ATOM 1401 C CA . SER B 1 52 ? 12.274 82.088 67.921 1.00 20.15 73 SER A CA 1
ATOM 1402 C C . SER B 1 52 ? 11.670 80.914 67.142 1.00 21.18 73 SER A C 1
ATOM 1403 O O . SER B 1 52 ? 10.440 80.822 66.987 1.00 20.32 73 SER A O 1
ATOM 1406 N N . ALA B 1 53 ? 12.548 80.027 66.659 1.00 20.53 74 ALA A N 1
ATOM 1407 C CA . ALA B 1 53 ? 12.164 78.945 65.728 1.00 21.50 74 ALA A CA 1
ATOM 1408 C C . ALA B 1 53 ? 12.621 77.577 66.183 1.00 22.06 74 ALA A C 1
ATOM 1409 O O . ALA B 1 53 ? 13.493 77.455 67.043 1.00 20.84 74 ALA A O 1
ATOM 1411 N N . ASN B 1 54 ? 12.015 76.550 65.589 1.00 21.98 75 ASN A N 1
ATOM 1412 C CA . ASN B 1 54 ? 12.371 75.174 65.862 1.00 23.74 75 ASN A CA 1
ATOM 1413 C C . ASN B 1 54 ? 12.341 74.357 64.568 1.00 24.21 75 ASN A C 1
ATOM 1414 O O . ASN B 1 54 ? 12.145 74.928 63.498 1.00 24.88 75 ASN A O 1
ATOM 1419 N N . SER B 1 55 ? 12.538 73.049 64.709 1.00 26.10 76 SER A N 1
ATOM 1420 C CA . SER B 1 55 ? 12.553 72.064 63.607 1.00 27.64 76 SER A CA 1
ATOM 1421 C C . SER B 1 55 ? 13.567 72.439 62.533 1.00 28.56 76 SER A C 1
ATOM 1422 O O . SER B 1 55 ? 13.305 72.269 61.330 1.00 29.45 76 SER A O 1
ATOM 1425 N N . LEU B 1 56 ? 14.711 72.970 62.970 1.00 28.63 77 LEU A N 1
ATOM 1426 C CA . LEU B 1 56 ? 15.779 73.388 62.054 1.00 28.66 77 LEU A CA 1
ATOM 1427 C C . LEU B 1 56 ? 16.976 72.437 62.144 1.00 28.69 77 LEU A C 1
ATOM 1428 O O . LEU B 1 56 ? 17.109 71.708 63.128 1.00 28.58 77 LEU A O 1
ATOM 1433 N N . ARG B 1 57 ? 17.838 72.443 61.127 1.00 29.43 78 ARG A N 1
ATOM 1434 C CA . ARG B 1 57 ? 18.981 71.526 61.100 1.00 30.64 78 ARG A CA 1
ATOM 1435 C C . ARG B 1 57 ? 19.959 71.834 62.232 1.00 30.86 78 ARG A C 1
ATOM 1436 O O . ARG B 1 57 ? 20.581 72.900 62.247 1.00 30.34 78 ARG A O 1
ATOM 1444 N N . PRO B 1 58 ? 20.058 70.905 63.182 1.00 31.30 79 PRO A N 1
ATOM 1445 C CA . PRO B 1 58 ? 20.823 71.097 64.420 1.00 31.77 79 PRO A CA 1
ATOM 1446 C C . PRO B 1 58 ? 22.298 71.470 64.219 1.00 32.41 79 PRO A C 1
ATOM 1447 O O . PRO B 1 58 ? 22.962 70.951 63.307 1.00 32.94 79 PRO A O 1
ATOM 1451 N N . GLY B 1 59 ? 22.787 72.379 65.066 1.00 32.14 80 GLY A N 1
ATOM 1452 C CA . GLY B 1 59 ? 24.140 72.931 64.961 1.00 31.98 80 GLY A CA 1
ATOM 1453 C C . GLY B 1 59 ? 24.448 73.682 63.677 1.00 31.36 80 GLY A C 1
ATOM 1454 O O . GLY B 1 59 ? 25.556 74.211 63.524 1.00 32.28 80 GLY A O 1
ATOM 1455 N N . ALA B 1 60 ? 23.486 73.729 62.756 1.00 30.53 81 ALA A N 1
ATOM 1456 C CA . ALA B 1 60 ? 23.638 74.431 61.484 1.00 29.24 81 ALA A CA 1
ATOM 1457 C C . ALA B 1 60 ? 23.830 75.942 61.618 1.00 29.01 81 ALA A C 1
ATOM 1458 O O . ALA B 1 60 ? 23.454 76.561 62.632 1.00 28.47 81 ALA A O 1
ATOM 1460 N N . SER B 1 61 ? 24.425 76.505 60.570 1.00 27.89 82 SER A N 1
ATOM 14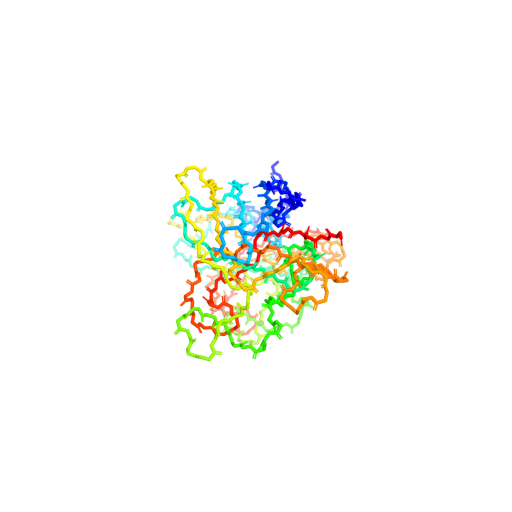61 C CA . SER B 1 61 ? 24.506 77.929 60.348 1.00 26.48 82 SER A CA 1
ATOM 1462 C C . SER B 1 61 ? 23.671 78.255 59.102 1.00 27.90 82 SER A C 1
ATOM 1463 O O . SER B 1 61 ? 23.962 77.763 57.959 1.00 25.53 82 SER A O 1
ATOM 1466 N N . LEU B 1 62 ? 22.618 79.071 59.277 1.00 25.47 83 LEU A N 1
ATOM 1467 C CA . LEU B 1 62 ? 21.594 79.137 58.221 1.00 25.01 83 LEU A CA 1
ATOM 1468 C C . LEU B 1 62 ? 21.351 80.543 57.752 1.00 24.02 83 LEU A C 1
ATOM 1469 O O . LEU B 1 62 ? 21.182 81.439 58.574 1.00 25.41 83 LEU A O 1
ATOM 1474 N N . GLY B 1 63 ? 21.320 80.740 56.437 1.00 23.11 84 GLY A N 1
ATOM 1475 C CA . GLY B 1 63 ? 21.075 82.063 55.852 1.00 22.01 84 GLY A CA 1
ATOM 1476 C C . GLY B 1 63 ? 19.692 82.592 56.244 1.00 22.65 84 GLY A C 1
ATOM 1477 O O . GLY B 1 63 ? 18.794 81.799 56.484 1.00 23.27 84 GLY A O 1
ATOM 1478 N N . PHE B 1 64 ? 19.532 83.912 56.276 1.00 22.37 85 PHE A N 1
ATOM 1479 C CA . PHE B 1 64 ? 18.318 84.559 56.859 1.00 23.22 85 PHE A CA 1
ATOM 1480 C C . PHE B 1 64 ? 18.180 86.007 56.329 1.00 23.54 85 PHE A C 1
ATOM 1481 O O . PHE B 1 64 ? 19.047 86.809 56.600 1.00 23.97 85 PHE A O 1
ATOM 1489 N N . HIS B 1 65 ? 17.122 86.336 55.554 1.00 24.79 86 HIS A N 1
ATOM 1490 C CA . HIS B 1 65 ? 16.918 87.710 55.005 1.00 25.41 86 HIS A CA 1
ATOM 1491 C C . HIS B 1 65 ? 15.448 88.197 55.003 1.00 25.53 86 HIS A C 1
ATOM 1492 O O . HIS B 1 65 ? 14.534 87.392 55.053 1.00 26.68 86 HIS A O 1
ATOM 1499 N N . ILE B 1 66 ? 15.274 89.520 54.942 1.00 25.81 87 ILE A N 1
ATOM 1500 C CA . ILE B 1 66 ? 13.974 90.180 54.714 1.00 27.37 87 ILE A CA 1
ATOM 1501 C C . ILE B 1 66 ? 13.781 90.327 53.203 1.00 28.50 87 ILE A C 1
ATOM 1502 O O . ILE B 1 66 ? 14.588 90.982 52.544 1.00 28.33 87 ILE A O 1
ATOM 1507 N N . HIS B 1 67 ? 12.715 89.714 52.679 1.00 29.64 88 HIS A N 1
ATOM 1508 C CA . HIS B 1 67 ? 12.353 89.775 51.258 1.00 31.10 88 HIS A CA 1
ATOM 1509 C C . HIS B 1 67 ? 11.255 90.830 51.036 1.00 31.54 88 HIS A C 1
ATOM 1510 O O . HIS B 1 67 ? 10.598 91.251 51.993 1.00 31.39 88 HIS A O 1
ATOM 1517 N N . GLU B 1 68 ? 11.070 91.258 49.784 1.00 32.10 89 GLU A N 1
ATOM 1518 C CA . GLU B 1 68 ? 10.315 92.498 49.483 1.00 32.90 89 GLU A CA 1
ATOM 1519 C C . GLU B 1 68 ? 8.783 92.345 49.339 1.00 33.16 89 GLU A C 1
ATOM 1520 O O . GLU B 1 68 ? 8.068 93.334 49.154 1.00 33.78 89 GLU A O 1
ATOM 1526 N N . LYS B 1 69 ? 8.299 91.110 49.417 1.00 33.57 90 LYS A N 1
ATOM 1527 C CA . LYS B 1 69 ? 6.875 90.818 49.301 1.00 34.35 90 LYS A CA 1
ATOM 1528 C C . LYS B 1 69 ? 6.373 90.034 50.505 1.00 34.13 90 LYS A C 1
ATOM 1529 O O . LYS B 1 69 ? 6.806 88.897 50.728 1.00 33.78 90 LYS A O 1
ATOM 1535 N N . GLY B 1 70 ? 5.449 90.634 51.258 1.00 34.16 91 GLY A N 1
ATOM 1536 C CA . GLY B 1 70 ? 4.852 89.978 52.421 1.00 34.07 91 GLY A CA 1
ATOM 1537 C C . GLY B 1 70 ? 3.902 88.852 52.045 1.00 33.92 91 GLY A C 1
ATOM 1538 O O . GLY B 1 70 ? 2.683 88.986 52.188 1.00 34.19 91 GLY A O 1
ATOM 1539 N N . SER B 1 71 ? 4.454 87.724 51.598 1.00 33.92 92 SER A N 1
ATOM 1540 C CA . SER B 1 71 ? 3.657 86.687 50.967 1.00 33.55 92 SER A CA 1
ATOM 1541 C C . SER B 1 71 ? 4.449 85.386 50.946 1.00 33.32 92 SER A C 1
ATOM 1542 O O . SER B 1 71 ? 5.590 85.365 50.474 1.00 33.34 92 SER A O 1
ATOM 1545 N N . CYS B 1 72 ? 3.843 84.316 51.458 1.00 33.05 93 CYS A N 1
ATOM 1546 C CA . CYS B 1 72 ? 4.547 83.064 51.771 1.00 33.10 93 CYS A CA 1
ATOM 1547 C C . CYS B 1 72 ? 3.888 81.845 51.163 1.00 32.89 93 CYS A C 1
ATOM 1548 O O . CYS B 1 72 ? 3.167 81.126 51.842 1.00 32.63 93 CYS A O 1
ATOM 1551 N N . VAL B 1 73 ? 4.145 81.592 49.887 1.00 33.57 94 VAL A N 1
ATOM 1552 C CA . VAL B 1 73 ? 3.440 80.512 49.186 1.00 33.68 94 VAL A CA 1
ATOM 1553 C C . VAL B 1 73 ? 4.256 79.206 49.060 1.00 34.08 94 VAL A C 1
ATOM 1554 O O . VAL B 1 73 ? 5.362 79.183 48.486 1.00 34.34 94 VAL A O 1
ATOM 1558 N N . ARG B 1 74 ? 3.703 78.131 49.623 1.00 33.95 95 ARG A N 1
ATOM 1559 C CA . ARG B 1 74 ? 4.296 76.793 49.568 1.00 34.64 95 ARG A CA 1
ATOM 1560 C C . ARG B 1 74 ? 4.406 76.292 48.136 1.00 35.31 95 ARG A C 1
ATOM 1561 O O . ARG B 1 74 ? 3.565 76.640 47.295 1.00 35.47 95 ARG A O 1
ATOM 1569 N N . PRO B 1 75 ? 5.408 75.455 47.853 1.00 35.69 96 PRO A N 1
ATOM 1570 C CA . PRO B 1 75 ? 6.366 74.971 48.855 1.00 35.88 96 PRO A CA 1
ATOM 1571 C C . PRO B 1 75 ? 7.647 75.813 48.980 1.00 36.34 96 PRO A C 1
ATOM 1572 O O . PRO B 1 75 ? 8.423 75.616 49.921 1.00 36.25 96 PRO A O 1
ATOM 1576 N N . ASP B 1 76 ? 7.828 76.763 48.060 1.00 36.15 97 ASP A N 1
ATOM 1577 C CA . ASP B 1 76 ? 9.148 77.290 47.737 1.00 36.04 97 ASP A CA 1
ATOM 1578 C C . ASP B 1 76 ? 9.390 78.752 48.103 1.00 35.42 97 ASP A C 1
ATOM 1579 O O . ASP B 1 76 ? 10.526 79.207 48.060 1.00 35.26 97 ASP A O 1
ATOM 1584 N N . PHE B 1 77 ? 8.319 79.483 48.398 1.00 34.46 98 PHE A N 1
ATOM 1585 C CA . PHE B 1 77 ? 8.377 80.907 48.798 1.00 34.17 98 PHE A CA 1
ATOM 1586 C C . PHE B 1 77 ? 8.983 81.924 47.817 1.00 34.46 98 PHE A C 1
ATOM 1587 O O . PHE B 1 77 ? 9.304 83.072 48.206 1.00 33.67 98 PHE A O 1
ATOM 1595 N N . GLU B 1 78 ? 9.087 81.539 46.539 1.00 35.45 99 GLU A N 1
ATOM 1596 C CA . GLU B 1 78 ? 9.505 82.478 45.495 1.00 36.22 99 GLU A CA 1
ATOM 1597 C C . GLU B 1 78 ? 8.590 83.665 45.507 1.00 37.11 99 GLU A C 1
ATOM 1598 O O . GLU B 1 78 ? 8.921 84.759 45.032 1.00 36.65 99 GLU A O 1
ATOM 1604 N N . SER B 1 79 ? 7.448 83.435 46.137 1.00 38.33 100 SER A N 1
ATOM 1605 C CA . SER B 1 79 ? 6.229 84.110 45.822 1.00 39.71 100 SER A CA 1
ATOM 1606 C C . SER B 1 79 ? 5.812 85.118 46.881 1.00 40.90 100 SER A C 1
ATOM 1607 O O . SER B 1 79 ? 4.870 84.809 47.621 1.00 41.72 100 SER A O 1
ATOM 1610 N N . ALA B 1 80 ? 6.480 86.279 47.030 1.00 41.84 101 ALA A N 1
ATOM 1611 C CA . ALA B 1 80 ? 7.827 86.626 46.508 1.00 42.72 101 ALA A CA 1
ATOM 1612 C C . ALA B 1 80 ? 8.783 86.876 47.715 1.00 42.87 101 ALA A C 1
ATOM 1613 O O . ALA B 1 80 ? 8.627 86.171 48.718 1.00 43.41 101 ALA A O 1
ATOM 1615 N N . GLY B 1 81 ? 9.795 87.766 47.666 1.00 42.77 102 GLY A N 1
ATOM 1616 C CA . GLY B 1 81 ? 10.547 88.235 46.468 1.00 42.65 102 GLY A CA 1
ATOM 1617 C C . GLY B 1 81 ? 11.876 87.459 46.362 1.00 42.08 102 GLY A C 1
ATOM 1618 O O . GLY B 1 81 ? 11.885 86.267 46.639 1.00 42.25 102 GLY A O 1
ATOM 1619 N N . GLY B 1 82 ? 13.016 88.079 46.027 1.00 41.95 103 GLY A N 1
ATOM 1620 C CA . GLY B 1 82 ? 13.275 89.521 46.075 1.00 41.00 103 GLY A CA 1
ATOM 1621 C C . GLY B 1 82 ? 13.798 89.882 47.465 1.00 40.41 103 GLY A C 1
ATOM 1622 O O . GLY B 1 82 ? 13.003 89.943 48.392 1.00 39.90 103 GLY A O 1
ATOM 1623 N N . HIS B 1 83 ? 15.115 90.083 47.636 1.00 39.61 104 HIS A N 1
ATOM 1624 C CA . HIS B 1 83 ? 15.634 90.596 48.928 1.00 38.54 104 HIS A CA 1
ATOM 1625 C C . HIS B 1 83 ? 15.258 92.071 49.016 1.00 38.87 104 HIS A C 1
ATOM 1626 O O . HIS B 1 83 ? 15.369 92.798 48.021 1.00 38.71 104 HIS A O 1
ATOM 1633 N N . PHE B 1 84 ? 14.804 92.510 50.191 1.00 38.96 105 PHE A N 1
ATOM 1634 C CA . PHE B 1 84 ? 14.422 93.911 50.383 1.00 39.35 105 PHE A CA 1
ATOM 1635 C C . PHE B 1 84 ? 15.607 94.814 50.051 1.00 39.63 105 PHE A C 1
ATOM 1636 O O . PHE B 1 84 ? 16.634 94.806 50.744 1.00 39.53 105 PHE A O 1
ATOM 1644 N N . ASN B 1 85 ? 15.455 95.571 48.969 1.00 40.08 106 ASN A N 1
ATOM 1645 C CA . ASN B 1 85 ? 16.564 96.325 48.390 1.00 40.62 106 ASN A CA 1
ATOM 1646 C C . ASN B 1 85 ? 16.158 97.713 47.870 1.00 41.38 106 ASN A C 1
ATOM 1647 O O . ASN B 1 85 ? 16.362 98.026 46.684 1.00 41.42 106 ASN A O 1
ATOM 1652 N N . PRO B 1 86 ? 15.600 98.551 48.751 1.00 41.79 107 PRO A N 1
ATOM 1653 C CA . PRO B 1 86 ? 15.144 99.893 48.364 1.00 41.92 107 PRO A CA 1
ATOM 1654 C C . PRO B 1 86 ? 16.266 100.819 47.869 1.00 42.02 107 PRO A C 1
ATOM 1655 O O . PRO B 1 86 ? 15.996 101.758 47.112 1.00 42.17 107 PRO A O 1
ATOM 1659 N N . LEU B 1 87 ? 17.503 100.552 48.298 1.00 41.73 108 LEU A N 1
ATOM 1660 C CA . LEU B 1 87 ? 18.663 101.362 47.907 1.00 41.64 108 LEU A CA 1
ATOM 1661 C C . LEU B 1 87 ? 19.464 100.741 46.732 1.00 40.87 108 LEU A C 1
ATOM 1662 O O . LEU B 1 87 ? 20.563 101.196 46.409 1.00 40.88 108 LEU A O 1
ATOM 1667 N N . ASN B 1 88 ? 18.901 99.696 46.119 1.00 39.87 109 ASN A N 1
ATOM 1668 C CA . ASN B 1 88 ? 19.403 99.108 44.865 1.00 39.23 109 ASN A CA 1
ATOM 1669 C C . ASN B 1 88 ? 20.895 98.708 44.857 1.00 39.30 109 ASN A C 1
ATOM 1670 O O . ASN B 1 88 ? 21.609 98.934 43.878 1.00 39.36 109 ASN A O 1
ATOM 1675 N N . LYS B 1 89 ? 21.358 98.105 45.948 1.00 39.25 110 LYS A N 1
ATOM 1676 C CA . LYS B 1 89 ? 22.727 97.589 46.011 1.00 39.00 110 LYS A CA 1
ATOM 1677 C C . LYS B 1 89 ? 22.742 96.084 45.718 1.00 38.59 110 LYS A C 1
ATOM 1678 O O . LYS B 1 89 ? 21.687 95.491 45.483 1.00 38.83 110 LYS A O 1
ATOM 1684 N N . GLU B 1 90 ? 23.934 95.476 45.692 1.00 38.07 111 GLU A N 1
ATOM 1685 C CA . GLU B 1 90 ? 24.070 94.008 45.537 1.00 37.51 111 GLU A CA 1
ATOM 1686 C C . GLU B 1 90 ? 23.933 93.264 46.883 1.00 36.81 111 GLU A C 1
ATOM 1687 O O . GLU B 1 90 ? 23.689 93.898 47.913 1.00 36.69 111 GLU A O 1
ATOM 1693 N N . HIS B 1 91 ? 24.076 91.932 46.874 1.00 35.86 112 HIS A N 1
ATOM 1694 C CA . HIS B 1 91 ? 23.978 91.137 48.113 1.00 35.12 112 HIS A CA 1
ATOM 1695 C C . HIS B 1 91 ? 25.294 91.048 48.888 1.00 34.74 112 HIS A C 1
ATOM 1696 O O . HIS B 1 91 ? 26.353 90.818 48.295 1.00 34.19 112 HIS A O 1
ATOM 1703 N N . GLY B 1 92 ? 25.219 91.209 50.209 1.00 33.94 113 GLY A N 1
ATOM 1704 C CA . GLY B 1 92 ? 26.318 90.776 51.071 1.00 33.69 113 GLY A CA 1
ATOM 1705 C C . GLY B 1 92 ? 27.054 91.828 51.877 1.00 33.88 113 GLY A C 1
ATOM 1706 O O . GLY B 1 92 ? 27.487 92.849 51.334 1.00 33.58 113 GLY A O 1
ATOM 1707 N N . PHE B 1 93 ? 27.209 91.557 53.176 1.00 34.00 114 PHE A N 1
ATOM 1708 C CA . PHE B 1 93 ? 27.978 92.422 54.092 1.00 33.85 114 PHE A CA 1
ATOM 1709 C C . PHE B 1 93 ? 29.413 92.692 53.623 1.00 35.00 114 PHE A C 1
ATOM 1710 O O . PHE B 1 93 ? 29.904 93.828 53.714 1.00 34.47 114 PHE A O 1
ATOM 1718 N N . ASN B 1 94 ? 30.057 91.653 53.099 1.00 35.89 115 ASN A N 1
ATOM 1719 C CA . ASN B 1 94 ? 31.455 91.716 52.679 1.00 37.36 115 ASN A CA 1
ATOM 1720 C C . ASN B 1 94 ? 31.652 92.053 51.199 1.00 38.29 115 ASN A C 1
ATOM 1721 O O . ASN B 1 94 ? 32.770 91.977 50.675 1.00 38.10 115 ASN A O 1
ATOM 1726 N N . ASN B 1 95 ? 30.554 92.413 50.538 1.00 39.48 116 ASN A N 1
ATOM 1727 C CA . ASN B 1 95 ? 30.550 92.871 49.155 1.00 40.85 116 ASN A CA 1
ATOM 1728 C C . ASN B 1 95 ? 30.639 94.402 49.148 1.00 41.54 116 ASN A C 1
ATOM 1729 O O . ASN B 1 95 ? 29.777 95.064 49.721 1.00 41.58 116 ASN A O 1
ATOM 1734 N N . PRO B 1 96 ? 31.664 94.965 48.504 1.00 42.43 117 PRO A N 1
ATOM 1735 C CA . PRO B 1 96 ? 31.848 96.426 48.471 1.00 43.04 117 PRO A CA 1
ATOM 1736 C C . PRO B 1 96 ? 30.710 97.171 47.760 1.00 43.53 117 PRO A C 1
ATOM 1737 O O . PRO B 1 96 ? 30.451 98.333 48.068 1.00 43.86 117 PRO A O 1
ATOM 1741 N N . MET B 1 97 ? 30.041 96.500 46.823 1.00 44.10 118 MET A N 1
ATOM 1742 C CA . MET B 1 97 ? 28.891 97.078 46.115 1.00 44.60 118 MET A CA 1
ATOM 1743 C C . MET B 1 97 ? 27.559 96.759 46.797 1.00 44.02 118 MET A C 1
ATOM 1744 O O . MET B 1 97 ? 26.490 97.156 46.320 1.00 44.16 118 MET A O 1
ATOM 1749 N N . GLY B 1 98 ? 27.624 96.093 47.947 1.00 43.35 119 GLY A N 1
ATOM 1750 C CA . GLY B 1 98 ? 26.494 95.363 48.444 1.00 42.00 119 GLY A CA 1
ATOM 1751 C C . GLY B 1 98 ? 25.772 95.840 49.711 1.00 41.18 119 GLY A C 1
ATOM 1752 O O . GLY B 1 98 ? 25.671 97.023 49.920 1.00 41.00 119 GLY A O 1
ATOM 1753 N N . HIS B 1 99 ? 25.500 95.521 50.343 1.00 15.00 120 HIS A N 1
ATOM 1754 C CA . HIS B 1 99 ? 24.369 94.902 51.022 1.00 15.00 120 HIS A CA 1
ATOM 1755 C C . HIS B 1 99 ? 23.152 95.820 51.002 1.00 15.00 120 HIS A C 1
ATOM 1756 O O . HIS B 1 99 ? 22.878 97.001 50.873 1.00 37.01 120 HIS A O 1
ATOM 1763 N N . HIS B 1 100 ? 22.035 94.512 50.559 1.00 36.23 121 HIS A N 1
ATOM 1764 C CA . HIS B 1 100 ? 20.605 94.653 50.526 1.00 35.61 121 HIS A CA 1
ATOM 1765 C C . HIS B 1 100 ? 20.104 95.057 51.947 1.00 35.21 121 HIS A C 1
ATOM 1766 O O . HIS B 1 100 ? 20.563 94.591 52.913 1.00 34.80 121 HIS A O 1
ATOM 1773 N N . ALA B 1 101 ? 19.283 96.080 52.065 1.00 34.40 122 ALA A N 1
ATOM 1774 C CA . ALA B 1 101 ? 18.762 96.526 53.375 1.00 33.83 122 ALA A CA 1
ATOM 1775 C C . ALA B 1 101 ? 18.169 95.372 54.179 1.00 33.00 122 ALA A C 1
ATOM 1776 O O . ALA B 1 101 ? 18.158 95.399 55.424 1.00 33.00 122 ALA A O 1
ATOM 1778 N N . GLY B 1 102 ? 17.685 94.367 53.456 1.00 31.75 123 GLY A N 1
ATOM 1779 C CA . GLY B 1 102 ? 17.115 93.180 54.061 1.00 30.54 123 GLY A CA 1
ATOM 1780 C C . GLY B 1 102 ? 18.090 92.053 54.378 1.00 29.52 123 GLY A C 1
ATOM 1781 O O . GLY B 1 102 ? 17.653 90.984 54.790 1.00 29.27 123 GLY A O 1
ATOM 1782 N N . ASP B 1 103 ? 19.399 92.265 54.182 1.00 28.83 124 ASP A N 1
ATOM 1783 C CA . ASP B 1 103 ? 20.377 91.223 54.550 1.00 27.83 124 ASP A CA 1
ATOM 1784 C C . ASP B 1 103 ? 20.625 91.222 56.054 1.00 27.28 124 ASP A C 1
ATOM 1785 O O . ASP B 1 103 ? 20.979 92.262 56.610 1.00 27.67 124 ASP A O 1
ATOM 1790 N N . LEU B 1 104 ? 20.445 90.052 56.672 1.00 26.72 125 LEU A N 1
ATOM 1791 C CA . LEU B 1 104 ? 20.657 89.836 58.113 1.00 26.26 125 LEU A CA 1
ATOM 1792 C C . LEU B 1 104 ? 21.767 88.789 58.319 1.00 25.93 125 LEU A C 1
ATOM 1793 O O . LEU B 1 104 ? 22.066 88.030 57.400 1.00 25.81 125 LEU A O 1
ATOM 1798 N N . PRO B 1 105 ? 22.369 88.726 59.514 1.00 24.87 126 PRO A N 1
ATOM 1799 C CA . PRO B 1 105 ? 23.358 87.684 59.804 1.00 23.73 126 PRO A CA 1
ATOM 1800 C C . PRO B 1 105 ? 22.798 86.251 59.770 1.00 23.17 126 PRO A C 1
ATOM 1801 O O . PRO B 1 105 ? 21.602 86.047 59.979 1.00 22.59 126 PRO A O 1
ATOM 1805 N N . ASN B 1 106 ? 23.665 85.264 59.525 1.00 21.77 127 ASN A N 1
ATOM 1806 C CA . ASN B 1 106 ? 23.285 83.849 59.649 1.00 21.17 127 ASN A CA 1
ATOM 1807 C C . ASN B 1 106 ? 22.747 83.473 61.037 1.00 21.18 127 ASN A C 1
ATOM 1808 O O . ASN B 1 106 ? 23.257 83.949 62.059 1.00 21.04 127 ASN A O 1
ATOM 1813 N N . LEU B 1 107 ? 21.746 82.592 61.081 1.00 21.78 128 LEU A N 1
ATOM 1814 C CA . LEU B 1 107 ? 21.293 82.018 62.355 1.00 22.68 128 LEU A CA 1
ATOM 1815 C C . LEU B 1 107 ? 22.103 80.787 62.783 1.00 23.81 128 LEU A C 1
ATOM 1816 O O . LEU B 1 107 ? 22.424 79.941 61.954 1.00 24.68 128 LEU A O 1
ATOM 1821 N N . GLU B 1 108 ? 22.410 80.694 64.076 1.00 24.49 129 GLU A N 1
ATOM 1822 C CA . GLU B 1 108 ? 23.058 79.516 64.650 1.00 25.63 129 GLU A CA 1
ATOM 1823 C C . GLU B 1 108 ? 22.058 78.594 65.373 1.00 25.42 129 GLU A C 1
ATOM 1824 O O . GLU B 1 108 ? 21.459 78.987 66.352 1.00 24.40 129 GLU A O 1
ATOM 1830 N N . VAL B 1 109 ? 21.904 77.353 64.913 1.00 26.03 130 VAL A N 1
ATOM 1831 C CA . VAL B 1 109 ? 20.973 76.413 65.561 1.00 26.76 130 VAL A CA 1
ATOM 1832 C C . VAL B 1 109 ? 21.565 75.654 66.765 1.00 28.38 130 VAL A C 1
ATOM 1833 O O . VAL B 1 109 ? 22.682 75.108 66.692 1.00 28.95 130 VAL A O 1
ATOM 1837 N N . GLY B 1 110 ? 20.806 75.590 67.861 1.00 29.64 131 GLY A N 1
ATOM 1838 C CA . GLY B 1 110 ? 21.178 74.776 69.021 1.00 31.48 131 GLY A CA 1
ATOM 1839 C C . GLY B 1 110 ? 21.276 73.297 68.683 1.00 32.99 131 GLY A C 1
ATOM 1840 O O . GLY B 1 110 ? 21.102 72.908 67.516 1.00 33.43 131 GLY A O 1
ATOM 1841 N N . ALA B 1 111 ? 21.581 72.475 69.692 1.00 34.04 132 ALA A N 1
ATOM 1842 C CA . ALA B 1 111 ? 21.634 71.017 69.500 1.00 34.83 132 ALA A CA 1
ATOM 1843 C C . ALA B 1 111 ? 20.203 70.617 69.168 1.00 35.14 132 ALA A C 1
ATOM 1844 O O . ALA B 1 111 ? 19.943 69.934 68.165 1.00 35.55 132 ALA A O 1
ATOM 1846 N N . ASP B 1 112 ? 19.327 71.014 70.095 1.00 34.97 133 ASP A N 1
ATOM 1847 C CA . ASP B 1 112 ? 17.965 71.532 69.884 1.00 34.35 133 ASP A CA 1
ATOM 1848 C C . ASP B 1 112 ? 17.221 71.402 68.563 1.00 32.97 133 ASP A C 1
ATOM 1849 O O . ASP B 1 112 ? 16.116 70.835 68.524 1.00 33.47 133 ASP A O 1
ATOM 1854 N N . GLY B 1 113 ? 17.770 72.007 67.514 1.00 30.73 134 GLY A N 1
ATOM 1855 C CA . GLY B 1 113 ? 16.987 72.321 66.325 1.00 28.26 134 GLY A CA 1
ATOM 1856 C C . GLY B 1 113 ? 16.310 73.683 66.442 1.00 26.34 134 GLY A C 1
ATOM 1857 O O . GLY B 1 113 ? 15.555 74.091 65.545 1.00 25.21 134 GLY A O 1
ATOM 1858 N N . LYS B 1 114 ? 16.633 74.414 67.519 1.00 25.20 135 LYS A N 1
ATOM 1859 C CA . LYS B 1 114 ? 15.972 75.687 67.804 1.00 23.66 135 LYS A CA 1
ATOM 1860 C C . LYS B 1 114 ? 16.946 76.844 67.752 1.00 22.38 135 LYS A C 1
ATOM 1861 O O . LYS B 1 114 ? 18.150 76.698 68.039 1.00 22.69 135 LYS A O 1
ATOM 1867 N N . VAL B 1 115 ? 16.399 77.999 67.384 1.00 21.33 136 VAL A N 1
ATOM 1868 C CA . VAL B 1 115 ? 17.096 79.270 67.431 1.00 19.40 136 VAL A CA 1
ATOM 1869 C C . VAL B 1 115 ? 16.197 80.287 68.157 1.00 18.57 136 VAL A C 1
ATOM 1870 O O . VAL B 1 115 ? 15.006 80.326 67.910 1.00 16.49 136 VAL A O 1
ATOM 1874 N N . ASP B 1 116 ? 16.781 81.096 69.045 1.00 16.87 137 ASP A N 1
ATOM 1875 C CA . ASP B 1 116 ? 15.984 82.033 69.839 1.00 16.84 137 ASP A CA 1
ATOM 1876 C C . ASP B 1 116 ? 16.818 83.281 70.167 1.00 16.38 137 ASP A C 1
ATOM 1877 O O . ASP B 1 116 ? 17.498 83.318 71.207 1.00 16.14 137 ASP A O 1
ATOM 1882 N N . VAL B 1 117 ? 16.785 84.265 69.266 1.00 17.56 138 VAL A N 1
ATOM 1883 C CA . VAL B 1 117 ? 17.660 85.453 69.330 1.00 17.56 138 VAL A CA 1
ATOM 1884 C C . VAL B 1 117 ? 16.978 86.752 68.906 1.00 19.05 138 VAL A C 1
ATOM 1885 O O . VAL B 1 117 ? 15.911 86.743 68.299 1.00 19.13 138 VAL A O 1
ATOM 1889 N N . ILE B 1 118 ? 17.625 87.862 69.234 1.00 20.19 139 ILE A N 1
ATOM 1890 C CA . ILE B 1 118 ? 17.213 89.158 68.735 1.00 22.30 139 ILE A CA 1
ATOM 1891 C C . ILE B 1 118 ? 18.359 89.690 67.889 1.00 23.26 139 ILE A C 1
ATOM 1892 O O . ILE B 1 118 ? 19.491 89.792 68.368 1.00 23.02 139 ILE A O 1
ATOM 1897 N N . MET B 1 119 ? 18.050 89.965 66.623 1.00 25.51 140 MET A N 1
ATOM 1898 C CA . MET B 1 119 ? 18.973 90.596 65.679 1.00 28.24 140 MET A CA 1
ATOM 1899 C C . MET B 1 119 ? 18.554 92.034 65.381 1.00 29.14 140 MET A C 1
ATOM 1900 O O . MET B 1 119 ? 17.359 92.326 65.337 1.00 29.55 140 MET A O 1
ATOM 1905 N N . ASN B 1 120 ? 19.523 92.929 65.182 1.00 30.57 141 ASN A N 1
ATOM 1906 C CA . ASN B 1 120 ? 19.222 94.296 64.714 1.00 32.14 141 ASN A CA 1
ATOM 1907 C C . ASN B 1 120 ? 19.317 94.414 63.183 1.00 32.94 141 ASN A C 1
ATOM 1908 O O . ASN B 1 120 ? 20.353 94.091 62.595 1.00 33.44 141 ASN A O 1
ATOM 1913 N N . ALA B 1 121 ? 18.244 94.882 62.550 1.00 33.46 142 ALA A N 1
ATOM 1914 C CA . ALA B 1 121 ? 18.266 95.223 61.117 1.00 33.97 142 ALA A CA 1
ATOM 1915 C C . ALA B 1 121 ? 18.380 96.756 60.909 1.00 34.41 142 ALA A C 1
ATOM 1916 O O . ALA B 1 121 ? 17.361 97.428 60.752 1.00 34.15 142 ALA A O 1
ATOM 1918 N N . PRO B 1 122 ? 19.601 97.307 60.886 1.00 35.29 143 PRO A N 1
ATOM 1919 C CA . PRO B 1 122 ? 19.784 98.760 61.049 1.00 36.06 143 PRO A CA 1
ATOM 1920 C C . PRO B 1 122 ? 19.210 99.626 59.926 1.00 36.95 143 PRO A C 1
ATOM 1921 O O . PRO B 1 122 ? 19.008 100.830 60.126 1.00 37.32 143 PRO A O 1
ATOM 1925 N N . ASP B 1 123 ? 18.946 99.011 58.772 1.00 37.93 144 ASP A N 1
ATOM 1926 C CA . ASP B 1 123 ? 18.524 99.726 57.565 1.00 38.66 144 ASP A CA 1
ATOM 1927 C C . ASP B 1 123 ? 17.071 99.433 57.192 1.00 38.89 144 ASP A C 1
ATOM 1928 O O . ASP B 1 123 ? 16.709 99.379 56.006 1.00 38.88 144 ASP A O 1
ATOM 1933 N N . THR B 1 124 ? 16.239 99.246 58.217 1.00 39.36 145 THR A N 1
ATOM 1934 C CA . THR B 1 124 ? 14.817 98.981 58.017 1.00 39.43 145 THR A CA 1
ATOM 1935 C C . THR B 1 124 ? 13.978 99.948 58.844 1.00 40.02 145 THR A C 1
ATOM 1936 O O . THR B 1 124 ? 14.505 100.684 59.685 1.00 40.04 145 THR A O 1
ATOM 1940 N N . SER B 1 125 ? 12.673 99.953 58.588 1.00 40.95 146 SER A N 1
ATOM 1941 C CA . SER B 1 125 ? 11.763 100.874 59.270 1.00 42.20 146 SER A CA 1
ATOM 1942 C C . SER B 1 125 ? 10.326 100.387 59.171 1.00 42.58 146 SER A C 1
ATOM 1943 O O . SER B 1 125 ? 10.017 99.480 58.390 1.00 42.24 146 SER A O 1
ATOM 1946 N N . LEU B 1 126 ? 9.465 100.984 59.996 1.00 43.62 147 LEU A N 1
ATOM 1947 C CA . LEU B 1 126 ? 8.025 100.742 59.956 1.00 44.42 147 LEU A CA 1
ATOM 1948 C C . LEU B 1 126 ? 7.308 102.074 59.727 1.00 45.56 147 LEU A C 1
ATOM 1949 O O . LEU B 1 126 ? 6.092 102.111 59.484 1.00 45.58 147 LEU A O 1
ATOM 1954 N N . LYS B 1 127 ? 8.086 103.157 59.811 1.00 46.73 148 LYS A N 1
ATOM 1955 C CA . LYS B 1 127 ? 7.597 104.525 59.654 1.00 47.95 148 LYS A CA 1
ATOM 1956 C C . LYS B 1 127 ? 7.044 104.729 58.247 1.00 48.57 148 LYS A C 1
ATOM 1957 O O . LYS B 1 127 ? 7.686 104.364 57.263 1.00 48.65 148 LYS A O 1
ATOM 1963 N N . LYS B 1 128 ? 5.847 105.299 58.157 1.00 49.51 149 LYS A N 1
ATOM 1964 C CA . LYS B 1 128 ? 5.251 105.637 56.862 1.00 50.11 149 LYS A CA 1
ATOM 1965 C C . LYS B 1 128 ? 6.066 106.715 56.130 1.00 50.29 149 LYS A C 1
ATOM 1966 O O . LYS B 1 128 ? 6.676 107.589 56.759 1.00 50.33 149 LYS A O 1
ATOM 1972 N N . GLY B 1 129 ? 6.099 106.627 54.803 1.00 50.45 150 GLY A N 1
ATOM 1973 C CA . GLY B 1 129 ? 6.902 107.537 53.983 1.00 50.60 150 GLY A CA 1
ATOM 1974 C C . GLY B 1 129 ? 8.399 107.256 54.020 1.00 50.69 150 GLY A C 1
ATOM 1975 O O . GLY B 1 129 ? 9.191 107.967 53.382 1.00 50.66 150 GLY A O 1
ATOM 1976 N N . SER B 1 130 ? 8.795 106.228 54.773 1.00 50.40 151 SER A N 1
ATOM 1977 C CA . SER B 1 130 ? 10.190 105.792 54.806 1.00 50.32 151 SER A CA 1
ATOM 1978 C C . SER B 1 130 ? 10.431 104.846 53.631 1.00 50.06 151 SER A C 1
ATOM 1979 O O . SER B 1 130 ? 9.587 103.995 53.329 1.00 50.24 151 SER A O 1
ATOM 1982 N N . LYS B 1 131 ? 11.561 105.014 52.944 1.00 49.68 152 LYS A N 1
ATOM 1983 C CA . LYS B 1 131 ? 11.906 104.101 51.846 1.00 49.24 152 LYS A CA 1
ATOM 1984 C C . LYS B 1 131 ? 12.377 102.750 52.409 1.00 48.62 152 LYS A C 1
ATOM 1985 O O . LYS B 1 131 ? 12.149 101.694 51.804 1.00 48.54 152 LYS A O 1
ATOM 1991 N N . LEU B 1 132 ? 12.993 102.804 53.592 1.00 47.87 153 LEU A N 1
ATOM 1992 C CA . LEU B 1 132 ? 13.462 101.627 54.326 1.00 46.94 153 LEU A CA 1
ATOM 1993 C C . LEU B 1 132 ? 12.294 100.917 55.020 1.00 46.56 153 LEU A C 1
ATOM 1994 O O . LEU B 1 132 ? 12.426 99.771 55.485 1.00 46.21 153 LEU A O 1
ATOM 1999 N N . ASN B 1 133 ? 11.158 101.614 55.086 1.00 45.83 154 ASN A N 1
ATOM 2000 C CA . ASN B 1 133 ? 9.899 101.044 55.546 1.00 45.31 154 ASN A CA 1
ATOM 2001 C C . ASN B 1 133 ? 9.667 99.648 54.956 1.00 44.95 154 ASN A C 1
ATOM 2002 O O . ASN B 1 133 ? 9.522 99.488 53.739 1.00 44.59 154 ASN A O 1
ATOM 2007 N N . ILE B 1 134 ? 9.673 98.646 55.832 1.00 44.59 155 ILE A N 1
ATOM 2008 C CA . ILE B 1 134 ? 9.428 97.254 55.449 1.00 44.30 155 ILE A CA 1
ATOM 2009 C C . ILE B 1 134 ? 7.955 96.930 55.647 1.00 44.70 155 ILE A C 1
ATOM 2010 O O . ILE B 1 134 ? 7.462 95.866 55.252 1.00 44.10 155 ILE A O 1
ATOM 2015 N N . LEU B 1 135 ? 7.274 97.864 56.305 1.00 45.58 156 LEU A N 1
ATOM 2016 C CA . LEU B 1 135 ? 5.831 97.909 56.331 1.00 46.46 156 LEU A CA 1
ATOM 2017 C C . LEU B 1 135 ? 5.483 98.843 55.181 1.00 46.94 156 LEU A C 1
ATOM 2018 O O . LEU B 1 135 ? 5.970 99.967 55.114 1.00 47.15 156 LEU A O 1
ATOM 2023 N N . ASP B 1 136 ? 4.689 98.359 54.239 1.00 47.40 157 ASP A N 1
ATOM 2024 C CA . ASP B 1 136 ? 4.259 99.169 53.107 1.00 47.55 157 ASP A CA 1
ATOM 2025 C C . ASP B 1 136 ? 3.104 98.419 52.486 1.00 47.53 157 ASP A C 1
ATOM 2026 O O . ASP B 1 136 ? 2.650 97.423 53.059 1.00 47.62 157 ASP A O 1
ATOM 2031 N N . GLU B 1 137 ? 2.628 98.890 51.332 1.00 47.26 158 GLU A N 1
ATOM 2032 C CA . GLU B 1 137 ? 1.521 98.242 50.626 1.00 46.87 158 GLU A CA 1
ATOM 2033 C C . GLU B 1 137 ? 1.700 96.724 50.516 1.00 45.94 158 GLU A C 1
ATOM 2034 O O . GLU B 1 137 ? 0.801 95.953 50.870 1.00 45.86 158 GLU A O 1
ATOM 2040 N N . ASP B 1 138 ? 2.884 96.328 50.062 1.00 44.78 159 ASP A N 1
ATOM 2041 C CA . ASP B 1 138 ? 3.204 94.960 49.671 1.00 43.82 159 ASP A CA 1
ATOM 2042 C C . ASP B 1 138 ? 3.512 94.028 50.851 1.00 42.51 159 ASP A C 1
ATOM 2043 O O . ASP B 1 138 ? 3.378 92.797 50.754 1.00 42.11 159 ASP A O 1
ATOM 2048 N N . GLY B 1 139 ? 3.940 94.627 51.958 1.00 40.88 160 GLY A N 1
ATOM 2049 C CA . GLY B 1 139 ? 4.499 93.874 53.071 1.00 38.74 160 GLY A CA 1
ATOM 2050 C C . GLY B 1 139 ? 5.913 93.406 52.755 1.00 37.31 160 GLY A C 1
ATOM 2051 O O . GLY B 1 139 ? 6.413 93.598 51.640 1.00 37.02 160 GLY A O 1
ATOM 2052 N N . SER B 1 140 ? 6.561 92.806 53.746 1.00 35.41 161 SER A N 1
ATOM 2053 C CA . SER B 1 140 ? 7.848 92.139 53.540 1.00 33.71 161 SER A CA 1
ATOM 2054 C C . SER B 1 140 ? 7.761 90.728 54.094 1.00 32.56 161 SER A C 1
ATOM 2055 O O . SER B 1 140 ? 6.847 90.415 54.861 1.00 32.09 161 SER A O 1
ATOM 2058 N N . ALA B 1 141 ? 8.706 89.869 53.725 1.00 31.00 162 ALA A N 1
ATOM 2059 C CA . ALA B 1 141 ? 8.717 88.493 54.248 1.00 30.00 162 ALA A CA 1
ATOM 2060 C C . ALA B 1 141 ? 10.080 88.092 54.817 1.00 29.80 162 ALA A C 1
ATOM 2061 O O . ALA B 1 141 ? 11.105 88.328 54.179 1.00 30.96 162 ALA A O 1
ATOM 2063 N N . PHE B 1 142 ? 10.076 87.479 56.000 1.00 28.64 163 PHE A N 1
ATOM 2064 C CA . PHE B 1 142 ? 11.296 86.958 56.633 1.00 27.55 163 PHE A CA 1
ATOM 2065 C C . PHE B 1 142 ? 11.584 85.528 56.162 1.00 26.89 163 PHE A C 1
ATOM 2066 O O . PHE B 1 142 ? 10.780 84.639 56.401 1.00 26.61 163 PHE A O 1
ATOM 2074 N N . ILE B 1 143 ? 12.726 85.290 55.503 1.00 27.49 164 ILE A N 1
ATOM 2075 C CA . ILE B 1 143 ? 13.048 83.927 55.035 1.00 27.21 164 ILE A CA 1
ATOM 2076 C C . ILE B 1 143 ? 14.335 83.353 55.637 1.00 26.68 164 ILE A C 1
ATOM 2077 O O . ILE B 1 143 ? 15.348 84.055 55.683 1.00 26.96 164 ILE A O 1
ATOM 2082 N N . ILE B 1 144 ? 14.256 82.097 56.090 1.00 25.40 165 ILE A N 1
ATOM 2083 C CA . ILE B 1 144 ? 15.415 81.280 56.535 1.00 26.21 165 ILE A CA 1
ATOM 2084 C C . ILE B 1 144 ? 15.755 80.318 55.393 1.00 27.18 165 ILE A C 1
ATOM 2085 O O . ILE B 1 144 ? 14.888 79.570 54.909 1.00 27.11 165 ILE A O 1
ATOM 2090 N N . HIS B 1 145 ? 17.018 80.344 54.978 1.00 27.65 166 HIS A N 1
ATOM 2091 C CA . HIS B 1 145 ? 17.494 79.568 53.829 1.00 28.25 166 HIS A CA 1
ATOM 2092 C C . HIS B 1 145 ? 18.178 78.291 54.320 1.00 28.72 166 HIS A C 1
ATOM 2093 O O . HIS B 1 145 ? 18.393 78.152 55.517 1.00 28.93 166 HIS A O 1
ATOM 2100 N N . GLU B 1 146 ? 18.530 77.375 53.402 1.00 29.90 167 GLU A N 1
ATOM 2101 C CA . GLU B 1 146 ? 18.949 76.001 53.770 1.00 30.72 167 GLU A CA 1
ATOM 2102 C C . GLU B 1 146 ? 20.424 75.825 54.194 1.00 30.70 167 GLU A C 1
ATOM 2103 O O . GLU B 1 146 ? 20.751 74.901 54.947 1.00 31.05 167 GLU A O 1
ATOM 2109 N N . GLN B 1 147 ? 21.300 76.684 53.679 1.00 30.10 168 GLN A N 1
ATOM 2110 C CA . GLN B 1 147 ? 22.735 76.630 53.984 1.00 30.25 168 GLN A CA 1
ATOM 2111 C C . GLN B 1 147 ? 23.110 77.948 54.607 1.00 28.52 168 GLN A C 1
ATOM 2112 O O . GLN B 1 147 ? 22.309 78.876 54.598 1.00 27.60 168 GLN A O 1
ATOM 2118 N N . ALA B 1 148 ? 24.353 78.057 55.070 1.00 27.34 169 ALA A N 1
ATOM 2119 C CA . ALA B 1 148 ? 24.894 79.351 55.508 1.00 26.32 169 ALA A CA 1
ATOM 2120 C C . ALA B 1 148 ? 25.191 80.318 54.357 1.00 25.61 169 ALA A C 1
ATOM 2121 O O . ALA B 1 148 ? 25.638 79.928 53.268 1.00 26.44 169 ALA A O 1
ATOM 2123 N N . ASP B 1 149 ? 24.950 81.593 54.631 1.00 23.92 170 ASP A N 1
ATOM 2124 C CA . ASP B 1 149 ? 25.186 82.708 53.735 1.00 23.30 170 ASP A CA 1
ATOM 2125 C C . ASP B 1 149 ? 26.692 83.065 53.759 1.00 24.00 170 ASP A C 1
ATOM 2126 O O . ASP B 1 149 ? 27.314 83.032 54.833 1.00 23.10 170 ASP A O 1
ATOM 2131 N N . ASP B 1 150 ? 27.270 83.385 52.594 1.00 23.94 171 ASP A N 1
ATOM 2132 C CA . ASP B 1 150 ? 28.684 83.833 52.507 1.00 25.32 171 ASP A CA 1
ATOM 2133 C C . ASP B 1 150 ? 28.878 85.374 52.462 1.00 25.52 171 ASP A C 1
ATOM 2134 O O . ASP B 1 150 ? 29.988 85.893 52.220 1.00 25.64 171 ASP A O 1
ATOM 2139 N N . TYR B 1 151 ? 27.793 86.112 52.690 1.00 26.23 172 TYR A N 1
ATOM 2140 C CA . TYR B 1 151 ? 27.851 87.581 52.790 1.00 25.94 172 TYR A CA 1
ATOM 2141 C C . TYR B 1 151 ? 28.525 88.260 51.571 1.00 26.76 172 TYR A C 1
ATOM 2142 O O . TYR B 1 151 ? 29.007 89.397 51.662 1.00 26.87 172 TYR A O 1
ATOM 2151 N N . LEU B 1 152 ? 28.525 87.571 50.425 1.00 27.40 173 LEU A N 1
ATOM 2152 C CA . LEU B 1 152 ? 29.299 88.004 49.257 1.00 28.13 173 LEU A CA 1
ATOM 2153 C C . LEU B 1 152 ? 28.664 87.773 47.873 1.00 28.48 173 LEU A C 1
ATOM 2154 O O . LEU B 1 152 ? 28.594 88.714 47.077 1.00 28.96 173 LEU A O 1
ATOM 2159 N N . THR B 1 153 ? 28.247 86.532 47.590 1.00 29.37 174 THR A N 1
ATOM 2160 C CA . THR B 1 153 ? 27.779 86.140 46.246 1.00 30.07 174 THR A CA 1
ATOM 2161 C C . THR B 1 153 ? 26.387 86.729 45.939 1.00 31.04 174 THR A C 1
ATOM 2162 O O . THR B 1 153 ? 25.482 86.652 46.778 1.00 30.82 174 THR A O 1
ATOM 2166 N N . ASN B 1 154 ? 26.219 87.326 44.755 1.00 31.23 175 ASN A N 1
ATOM 2167 C CA . ASN B 1 154 ? 24.888 87.742 44.272 1.00 31.97 175 ASN A CA 1
ATOM 2168 C C . ASN B 1 154 ? 24.125 86.530 43.753 1.00 32.00 175 ASN A C 1
ATOM 2169 O O . ASN B 1 154 ? 24.760 85.614 43.213 1.00 31.73 175 ASN A O 1
ATOM 2174 N N . PRO B 1 155 ? 22.787 86.526 43.848 1.00 31.89 176 PRO A N 1
ATOM 2175 C CA . PRO B 1 155 ? 21.989 87.487 44.638 1.00 31.70 176 PRO A CA 1
ATOM 2176 C C . PRO B 1 155 ? 21.667 86.979 46.063 1.00 31.55 176 PRO A C 1
ATOM 2177 O O . PRO B 1 155 ? 20.915 87.628 46.800 1.00 31.85 176 PRO A O 1
ATOM 2181 N N . SER B 1 156 ? 22.270 85.844 46.418 1.00 30.92 177 SER A N 1
ATOM 2182 C CA . SER B 1 156 ? 21.762 84.899 47.413 1.00 31.19 177 SER A CA 1
ATOM 2183 C C . SER B 1 156 ? 22.750 84.556 48.538 1.00 30.01 177 SER A C 1
ATOM 2184 O O . SER B 1 156 ? 22.369 83.922 49.533 1.00 29.36 177 SER A O 1
ATOM 2187 N N . GLY B 1 157 ? 24.022 84.905 48.340 1.00 29.39 178 GLY A N 1
ATOM 2188 C CA . GLY B 1 157 ? 25.114 84.414 49.199 1.00 27.65 178 GLY A CA 1
ATOM 2189 C C . GLY B 1 157 ? 25.245 82.897 49.217 1.00 27.55 178 GLY A C 1
ATOM 2190 O O . GLY B 1 157 ? 25.809 82.327 50.151 1.00 25.53 178 GLY A O 1
ATOM 2191 N N . ASN B 1 158 ? 24.713 82.246 48.181 1.00 27.32 179 ASN A N 1
ATOM 2192 C CA . ASN B 1 158 ? 24.723 80.787 48.084 1.00 29.36 179 ASN A CA 1
ATOM 2193 C C . ASN B 1 158 ? 24.103 80.093 49.301 1.00 29.49 179 ASN A C 1
ATOM 2194 O O . ASN B 1 158 ? 24.555 79.020 49.736 1.00 30.04 179 ASN A O 1
ATOM 2199 N N . SER B 1 159 ? 23.063 80.715 49.856 1.00 30.73 180 SER A N 1
ATOM 2200 C CA . SER B 1 159 ? 22.419 80.164 51.050 1.00 31.92 180 SER A CA 1
ATOM 2201 C C . SER B 1 159 ? 21.384 79.090 50.715 1.00 32.07 180 SER A C 1
ATOM 2202 O O . SER B 1 159 ? 20.932 78.362 51.593 1.00 32.17 180 SER A O 1
ATOM 2205 N N . GLY B 1 160 ? 21.059 78.961 49.430 1.00 32.59 181 GLY A N 1
ATOM 2206 C CA . GLY B 1 160 ? 20.288 77.823 48.938 1.00 33.25 181 GLY A CA 1
ATOM 2207 C C . GLY B 1 160 ? 18.791 78.052 48.940 1.00 33.33 181 GLY A C 1
ATOM 2208 O O . GLY B 1 160 ? 18.325 79.183 48.763 1.00 33.39 181 GLY A O 1
ATOM 2209 N N . ALA B 1 161 ? 18.046 76.966 49.139 1.00 33.49 182 ALA A N 1
ATOM 2210 C CA . ALA B 1 161 ? 16.575 76.976 49.089 1.00 33.72 182 ALA A CA 1
ATOM 2211 C C . ALA B 1 161 ? 15.957 77.845 50.200 1.00 33.82 182 ALA A C 1
ATOM 2212 O O . ALA B 1 161 ? 16.589 78.072 51.237 1.00 34.03 182 ALA A O 1
ATOM 2214 N N . ARG B 1 162 ? 14.757 78.356 49.939 1.00 15.00 183 ARG A N 1
ATOM 2215 C CA . ARG B 1 162 ? 13.947 79.016 50.955 1.00 15.00 183 ARG A CA 1
ATOM 2216 C C . ARG B 1 162 ? 13.157 77.998 51.771 1.00 15.00 183 ARG A C 1
ATOM 2217 O O . ARG B 1 162 ? 12.328 77.263 51.199 1.00 32.33 183 ARG A O 1
ATOM 2225 N N . ILE B 1 163 ? 13.507 77.841 53.048 1.00 31.16 184 ILE A N 1
ATOM 2226 C CA . ILE B 1 163 ? 12.946 76.745 53.861 1.00 30.41 184 ILE A CA 1
ATOM 2227 C C . ILE B 1 163 ? 11.945 77.191 54.937 1.00 29.69 184 ILE A C 1
ATOM 2228 O O . ILE B 1 163 ? 11.141 76.375 55.407 1.00 30.23 184 ILE A O 1
ATOM 2233 N N . VAL B 1 164 ? 12.006 78.470 55.317 1.00 28.76 185 VAL A N 1
ATOM 2234 C CA . VAL B 1 164 ? 11.041 79.052 56.252 1.00 27.75 185 VAL A CA 1
ATOM 2235 C C . VAL B 1 164 ? 10.628 80.434 55.812 1.00 27.51 185 VAL A C 1
ATOM 2236 O O . VAL B 1 164 ? 11.442 81.219 55.335 1.00 26.42 185 VAL A O 1
ATOM 2240 N N . CYS B 1 165 ? 9.344 80.746 55.999 1.00 27.08 186 CYS A N 1
ATOM 2241 C CA . CYS B 1 165 ? 8.837 82.045 55.584 1.00 27.88 186 CYS A CA 1
ATOM 2242 C C . CYS B 1 165 ? 7.889 82.638 56.621 1.00 27.13 186 CYS A C 1
ATOM 2243 O O . CYS B 1 165 ? 7.156 81.906 57.275 1.00 27.55 186 CYS A O 1
ATOM 2246 N N . GLY B 1 166 ? 7.887 83.966 56.726 1.00 27.71 187 GLY A N 1
ATOM 2247 C CA . GLY B 1 166 ? 6.920 84.670 57.562 1.00 27.60 187 GLY A CA 1
ATOM 2248 C C . GLY B 1 166 ? 6.543 86.014 56.980 1.00 28.18 187 GLY A C 1
ATOM 2249 O O . GLY B 1 166 ? 7.411 86.862 56.783 1.00 27.54 187 GLY A O 1
ATOM 2250 N N . ALA B 1 167 ? 5.244 86.225 56.727 1.00 28.33 188 ALA A N 1
ATOM 2251 C CA . ALA B 1 167 ? 4.789 87.481 56.127 1.00 29.41 188 ALA A CA 1
ATOM 2252 C C . ALA B 1 167 ? 4.382 88.545 57.138 1.00 30.41 188 ALA A C 1
ATOM 2253 O O . ALA B 1 167 ? 3.581 88.285 58.043 1.00 30.42 188 ALA A O 1
ATOM 2255 N N . LEU B 1 168 ? 4.970 89.727 56.961 1.00 30.93 189 LEU A N 1
ATOM 2256 C CA . LEU B 1 168 ? 4.638 90.940 57.684 1.00 32.39 189 LEU A CA 1
ATOM 2257 C C . LEU B 1 168 ? 3.716 91.856 56.851 1.00 33.95 189 LEU A C 1
ATOM 2258 O O . LEU B 1 168 ? 4.135 92.347 55.792 1.00 33.04 189 LEU A O 1
ATOM 2263 N N . LEU B 1 169 ? 2.477 92.066 57.336 1.00 35.47 190 LEU A N 1
ATOM 2264 C CA . LEU B 1 169 ? 1.552 93.093 56.804 1.00 37.56 190 LEU A CA 1
ATOM 2265 C C . LEU B 1 169 ? 1.010 94.012 57.920 1.00 38.56 190 LEU A C 1
ATOM 2266 O O . LEU B 1 169 ? 1.335 93.842 59.105 1.00 39.24 190 LEU A O 1
ATOM 2271 N N . GLY B 1 170 ? 0.164 94.972 57.538 1.00 39.39 191 GLY A N 1
ATOM 2272 C CA . GLY B 1 170 ? -0.479 95.873 58.502 1.00 39.70 191 GLY A CA 1
ATOM 2273 C C . GLY B 1 170 ? -0.162 97.338 58.260 1.00 40.11 191 GLY A C 1
ATOM 2274 O O . GLY B 1 170 ? 0.161 97.736 57.135 1.00 40.43 191 GLY A O 1
#

Sequence (305 aa):
SAFGHHVQLVNREGKAVGFIEIKESDDEGLDIHISANSLRPGASLGFHIHEKGSCVRPDFESAGGHFNPLNKEHGFNNPMGHHAGDLPNLEVGADGKVDVIMNAPDTSLKKGSKLNILDEDGSAFIIHEQADDYLTNPSGNSGARIVCGALLGAFGHHVQLVNREGKAVGFIEIKESDDEGLDIHISANSLRPGASLGFHIHEKGSCVRPDFESAGGHFNPLNKEHGFNNPMGHHAGDLPNLEVGADGKVDVIMNAPDTSLKKGSKLNILDEDGSAFIIHEQADDYLTNPSGNSGARIVCGALLG

GO terms:
  GO:0008270 zinc ion binding (F, IMP)
  GO:0042802 identical protein binding (F, IMP)

Solvent-accessible surface area: 14699 Å² total; per-residue (Å²): 140,77,53,28,87,110,4,91,1,34,21,73,138,36,108,62,1,19,55,0,40,3,59,88,16,132,126,84,14,2,25,0,43,0,26,3,49,63,9,165,81,64,18,43,1,0,0,0,0,1,81,91,11,23,33,93,128,72,48,0,122,38,0,27,31,18,16,47,52,95,135,96,72,0,1,75,103,16,122,123,9,62,12,9,0,8,3,52,18,2,114,9,29,102,108,4,105,4,98,58,108,24,64,1,61,52,4,16,17,141,196,82,35,164,43,11,0,51,47,173,72,0,1,0,0,0,0,4,78,86,42,6,68,54,95,51,72,99,33,0,96,0,38,42,49,40,3,0,1,30,9,131,73,128,79,26,80,117,4,106,0,32,27,90,110,32,106,54,2,20,60,0,43,4,36,87,18,123,127,111,17,2,20,0,42,0,25,4,48,67,11,136,85,62,7,52,2,0,0,0,0,0,85,76,9,28,35,82,142,79,43,0,124,38,24,8,30,22,20,42,50,104,133,94,69,1,0,76,101,18,126,130,6,71,15,13,0,9,2,55,20,0,120,10,31,98,106,4,110,4,97,46,105,18,62,0,71,53,3,17,14,139,158,79,35,148,48,8,0,18,55,181,66,1,1,0,0,0,0,6,74,81,45,11,64,53,90,54,71,98,33,0,85,0,34,43,50,36,3,0,1,31,2,114,92